Protein AF-A0A0J9SG92-F1 (afdb_monomer_lite)

Sequence (198 aa):
MERDGDRDMEKGRKKGPNADMENAMNKGPNANKNTPPGAEAKPVDTTNLADIKFNVTEAEIAQMIDKLEDYVKFDDMFLLFNYVNNNEKMKYIRMQLGVVRLCESLAQSYKIPHYYKTRQWSKSYQGMSDQLLHNERKAYNKLCTFLQNGNSSHIAFVEFLNELIGIWTSFTKEMEKYWKEYLSNKLKVYWETTNVEM

Foldseek 3Di:
DDDDDDDDDD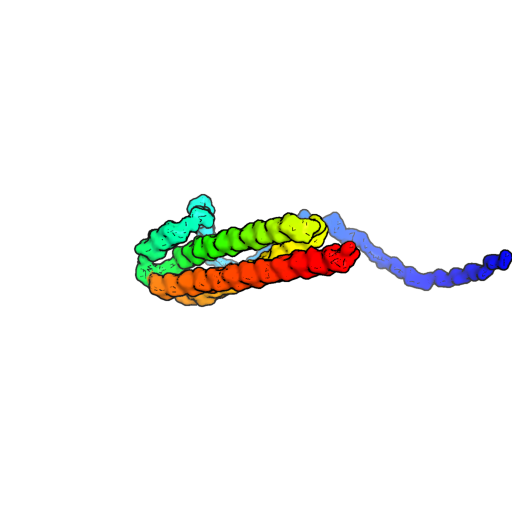DDDDDDDDDDDPPDPDDDDDDDPDDDPDDDPDPDPCVCVVVLPQADDPVNLVVLLVPADQKHALVSLVSSLSNLLSVLVVVLVVLLVVLVVLLVVLCVVLVPDPVQSVVLNVVLVVVSVVVSVVLVVVSVVLSVVVCVVGIDGSVVSVVSSVVNSVVSVVSSVVSSVVSSVSSNVSSVVVSVVVVVVD

Organism: NCBI:txid1077284

Secondary structure (DSSP, 8-state):
---------------------------PPP------TT---PPP-GGGGGS--S---HHHHHHHHTT--SEE-HHHHHHHHHHHHHHHHHHHHHHHHHHHHHHHHHHHHTT--HHHHHHHHHHHHHHHHHHHHHHHHHHHHHHHHHHTT-SEEHHHHHHHHHHHHHHHHHHHHHHHHHHHHHHHHHHHHHHHHHHS--

Structure (mmCIF, N/CA/C/O backbone):
data_AF-A0A0J9SG92-F1
#
_entry.id   AF-A0A0J9SG92-F1
#
loop_
_atom_site.group_PDB
_atom_site.id
_atom_site.type_symbol
_atom_site.label_atom_id
_atom_site.label_alt_id
_atom_site.label_comp_id
_atom_site.label_asym_id
_atom_site.label_entity_id
_atom_site.label_seq_id
_atom_site.pdbx_PDB_ins_code
_atom_site.Cartn_x
_atom_site.Cartn_y
_atom_site.Cartn_z
_atom_site.occupancy
_atom_site.B_iso_or_equiv
_atom_site.auth_seq_id
_atom_site.auth_comp_id
_atom_site.auth_asym_id
_atom_site.auth_atom_id
_atom_site.pdbx_PDB_model_num
ATOM 1 N N . MET A 1 1 ? 57.709 -35.126 -32.604 1.00 36.28 1 MET A N 1
ATOM 2 C CA . MET A 1 1 ? 58.516 -35.906 -31.647 1.00 36.28 1 MET A CA 1
ATOM 3 C C . MET A 1 1 ? 58.763 -35.022 -30.432 1.00 36.28 1 MET A C 1
ATOM 5 O O . MET A 1 1 ? 58.989 -33.841 -30.647 1.00 36.28 1 MET A O 1
ATOM 9 N N . GLU A 1 2 ? 58.636 -35.470 -29.185 1.00 35.84 2 GLU A N 1
ATOM 10 C CA . GLU A 1 2 ? 58.222 -36.788 -28.664 1.00 35.84 2 GLU A CA 1
ATOM 11 C C . GLU A 1 2 ? 57.467 -36.626 -27.327 1.00 35.84 2 GLU A C 1
ATOM 13 O O . GLU A 1 2 ? 57.249 -35.502 -26.875 1.00 35.84 2 GLU A O 1
ATOM 18 N N . ARG A 1 3 ? 56.997 -37.734 -26.738 1.00 39.34 3 ARG A N 1
ATOM 19 C CA . ARG A 1 3 ? 56.405 -37.771 -25.390 1.00 39.34 3 ARG A CA 1
ATOM 20 C C . ARG A 1 3 ? 57.395 -38.431 -24.439 1.00 39.34 3 ARG A C 1
ATOM 22 O O . ARG A 1 3 ? 57.808 -39.539 -24.737 1.00 39.34 3 ARG A O 1
ATOM 29 N N . ASP A 1 4 ? 57.635 -37.799 -23.297 1.00 39.72 4 ASP A N 1
ATOM 30 C CA . ASP A 1 4 ? 58.157 -38.399 -22.064 1.00 39.72 4 ASP A CA 1
ATOM 31 C C . ASP A 1 4 ? 57.732 -37.496 -20.889 1.00 39.72 4 ASP A C 1
ATOM 33 O O . ASP A 1 4 ? 57.708 -36.274 -21.032 1.00 39.72 4 ASP A O 1
ATOM 37 N N . GLY A 1 5 ? 57.360 -38.003 -19.714 1.00 35.25 5 GLY A N 1
ATOM 38 C CA . GLY A 1 5 ? 57.132 -39.399 -19.331 1.00 35.25 5 GLY A CA 1
ATOM 39 C C . GLY A 1 5 ? 56.537 -39.456 -17.916 1.00 35.25 5 GLY A C 1
ATOM 40 O O . GLY A 1 5 ? 56.800 -38.568 -17.102 1.00 35.25 5 GLY A O 1
ATOM 41 N N . ASP A 1 6 ? 55.707 -40.461 -17.630 1.00 34.69 6 ASP A N 1
ATOM 42 C CA . ASP A 1 6 ? 54.991 -40.571 -16.352 1.00 34.69 6 ASP A CA 1
ATOM 43 C C . ASP A 1 6 ? 55.917 -40.782 -15.143 1.00 34.69 6 ASP A C 1
ATOM 45 O O . ASP A 1 6 ? 57.002 -41.364 -15.239 1.00 34.69 6 ASP A O 1
ATOM 49 N N . ARG A 1 7 ? 55.445 -40.369 -13.960 1.00 38.59 7 ARG A N 1
ATOM 50 C CA . ARG A 1 7 ? 55.947 -40.889 -12.681 1.00 38.59 7 ARG A CA 1
ATOM 51 C C . ARG A 1 7 ? 54.865 -40.872 -11.602 1.00 38.59 7 ARG A C 1
ATOM 53 O O . ARG A 1 7 ? 54.638 -39.859 -10.944 1.00 38.59 7 ARG A O 1
ATOM 60 N N . ASP A 1 8 ? 54.236 -42.025 -11.408 1.00 37.97 8 ASP A N 1
ATOM 61 C CA . ASP A 1 8 ? 53.353 -42.285 -10.274 1.00 37.97 8 ASP A CA 1
ATOM 62 C C . ASP A 1 8 ? 54.088 -42.203 -8.928 1.00 37.97 8 ASP A C 1
ATOM 64 O O . ASP A 1 8 ? 55.228 -42.649 -8.785 1.00 37.97 8 ASP A O 1
ATOM 68 N N . MET A 1 9 ? 53.374 -41.725 -7.907 1.00 39.28 9 MET A N 1
ATOM 69 C CA . MET A 1 9 ? 53.670 -41.968 -6.491 1.00 39.28 9 MET A CA 1
ATOM 70 C C . MET A 1 9 ? 52.343 -42.114 -5.734 1.00 39.28 9 MET A C 1
ATOM 72 O O . MET A 1 9 ? 51.776 -41.162 -5.201 1.00 39.28 9 MET A O 1
ATOM 76 N N . GLU A 1 10 ? 51.811 -43.335 -5.729 1.00 35.22 10 GLU A N 1
ATOM 77 C CA . GLU A 1 10 ? 50.593 -43.699 -5.003 1.00 35.22 10 GLU A CA 1
ATOM 78 C C . GLU A 1 10 ? 50.866 -43.836 -3.488 1.00 35.22 10 GLU A C 1
ATOM 80 O O . GLU A 1 10 ? 51.825 -44.510 -3.110 1.00 35.22 10 GLU A O 1
ATOM 85 N N . LYS A 1 11 ? 49.965 -43.298 -2.639 1.00 33.69 11 LYS A N 1
ATOM 86 C CA . LYS A 1 11 ? 49.368 -43.917 -1.415 1.00 33.69 11 LYS A CA 1
ATOM 87 C C . LYS A 1 11 ? 49.110 -42.917 -0.279 1.00 33.69 11 LYS A C 1
ATOM 89 O O . LYS A 1 11 ? 50.022 -42.375 0.328 1.00 33.69 11 LYS A O 1
ATOM 94 N N . GLY A 1 12 ? 47.834 -42.790 0.094 1.00 30.55 12 GLY A N 1
ATOM 95 C CA . GLY A 1 12 ? 47.378 -42.034 1.275 1.00 30.55 12 GLY A CA 1
ATOM 96 C C . GLY A 1 12 ? 45.983 -42.436 1.780 1.00 30.55 12 GLY A C 1
ATOM 97 O O . GLY A 1 12 ? 45.314 -41.667 2.463 1.00 30.55 12 GLY A O 1
ATOM 98 N N . ARG A 1 13 ? 45.491 -43.623 1.399 1.00 31.41 13 ARG A N 1
ATOM 99 C CA . ARG A 1 13 ? 44.086 -44.032 1.566 1.00 31.41 13 ARG A CA 1
ATOM 100 C C . ARG A 1 13 ? 43.843 -44.729 2.910 1.00 31.41 13 ARG A C 1
ATOM 102 O O . ARG A 1 13 ? 44.370 -45.815 3.132 1.00 31.41 13 ARG A O 1
ATOM 109 N N . LYS A 1 14 ? 42.955 -44.183 3.750 1.00 35.19 14 LYS A N 1
ATOM 110 C CA . LYS A 1 14 ? 42.359 -44.899 4.897 1.00 35.19 14 LYS A CA 1
ATOM 111 C C . LYS A 1 14 ? 40.854 -45.129 4.681 1.00 35.19 14 LYS A C 1
ATOM 113 O O . LYS A 1 14 ? 40.092 -44.178 4.566 1.00 35.19 14 LYS A O 1
ATOM 118 N N . LYS A 1 15 ? 40.444 -46.403 4.628 1.00 31.45 15 LYS A N 1
ATOM 119 C CA . LYS A 1 15 ? 39.093 -46.886 5.012 1.00 31.45 15 LYS A CA 1
ATOM 120 C C . LYS A 1 15 ? 39.092 -47.059 6.549 1.00 31.45 15 LYS A C 1
ATOM 122 O O . LYS A 1 15 ? 40.183 -47.115 7.110 1.00 31.45 15 LYS A O 1
ATOM 127 N N . GLY A 1 16 ? 38.002 -47.184 7.309 1.00 31.20 16 GLY A N 1
ATOM 128 C CA . GLY A 1 16 ? 36.546 -47.392 7.120 1.00 31.20 16 GLY A CA 1
ATOM 129 C C . GLY A 1 16 ? 36.004 -47.928 8.478 1.00 31.20 16 GLY A C 1
ATOM 130 O O . GLY A 1 16 ? 36.736 -47.769 9.461 1.00 31.20 16 GLY A O 1
ATOM 131 N N . PRO A 1 17 ? 34.851 -48.636 8.598 1.00 41.19 17 PRO A N 1
ATOM 132 C CA . PRO A 1 17 ? 33.661 -48.723 7.726 1.00 41.19 17 PRO A CA 1
ATOM 133 C C . PRO A 1 17 ? 32.785 -47.454 7.944 1.00 41.19 17 PRO A C 1
ATOM 135 O O . PRO A 1 17 ? 33.398 -46.391 7.967 1.00 41.19 17 PRO A O 1
ATOM 138 N N . ASN A 1 18 ? 31.445 -47.357 8.052 1.00 33.50 18 ASN A N 1
ATOM 139 C CA . ASN A 1 18 ? 30.218 -48.199 7.947 1.00 33.50 18 ASN A CA 1
ATOM 140 C C . ASN A 1 18 ? 29.174 -47.331 7.163 1.00 33.50 18 ASN A C 1
ATOM 142 O O . ASN A 1 18 ? 29.446 -46.150 6.955 1.00 33.50 18 ASN A O 1
ATOM 146 N N . ALA A 1 19 ? 28.046 -47.748 6.573 1.00 38.56 19 ALA A N 1
ATOM 147 C CA . ALA A 1 19 ? 27.033 -48.794 6.798 1.00 38.56 19 ALA A CA 1
ATOM 148 C C . ALA A 1 19 ? 26.105 -48.583 8.025 1.00 38.56 19 ALA A C 1
ATOM 150 O O . ALA A 1 19 ? 26.538 -48.123 9.076 1.00 38.56 19 ALA A O 1
ATOM 151 N N . ASP A 1 20 ? 24.821 -48.917 7.843 1.00 41.53 20 ASP A N 1
ATOM 152 C CA . ASP A 1 20 ? 23.718 -48.919 8.826 1.00 41.53 20 ASP A CA 1
ATOM 153 C C . ASP A 1 20 ? 23.185 -47.564 9.352 1.00 41.53 20 ASP A C 1
ATOM 155 O O . ASP A 1 20 ? 23.320 -47.242 10.532 1.00 41.53 20 ASP A O 1
ATOM 159 N N . MET A 1 21 ? 22.452 -46.806 8.514 1.00 39.06 21 MET A N 1
ATOM 160 C CA . MET A 1 21 ? 21.437 -45.862 9.038 1.00 39.06 21 MET A CA 1
ATOM 161 C C . MET A 1 21 ? 20.179 -45.606 8.173 1.00 39.06 21 MET A C 1
ATOM 163 O O . MET A 1 21 ? 19.409 -44.696 8.476 1.00 39.06 21 MET A O 1
ATOM 167 N N . GLU A 1 22 ? 19.878 -46.432 7.163 1.00 39.06 22 GLU A N 1
ATOM 168 C CA . GLU A 1 22 ? 18.590 -46.381 6.435 1.00 39.06 22 GLU A CA 1
ATOM 169 C C . GLU A 1 22 ? 17.447 -47.111 7.177 1.00 39.06 22 GLU A C 1
ATOM 171 O O . GLU A 1 22 ? 16.751 -47.949 6.610 1.00 39.06 22 GLU A O 1
ATOM 176 N N . ASN A 1 23 ? 17.225 -46.802 8.462 1.00 46.38 23 ASN A N 1
ATOM 177 C CA . ASN A 1 23 ? 15.973 -47.172 9.138 1.00 46.38 23 ASN A CA 1
ATOM 178 C C . ASN A 1 23 ? 15.664 -46.279 10.357 1.00 46.38 23 ASN A C 1
ATOM 180 O O . ASN A 1 23 ? 15.987 -46.618 11.496 1.00 46.38 23 ASN A O 1
ATOM 184 N N . ALA A 1 24 ? 15.058 -45.108 10.120 1.00 39.59 24 ALA A N 1
ATOM 185 C CA . ALA A 1 24 ? 14.739 -44.141 11.182 1.00 39.59 24 ALA A CA 1
ATOM 186 C C . ALA A 1 24 ? 13.361 -43.448 11.065 1.00 39.59 24 ALA A C 1
ATOM 188 O O . ALA A 1 24 ? 13.034 -42.602 11.897 1.00 39.59 24 ALA A O 1
ATOM 189 N N . MET A 1 25 ? 12.507 -43.821 10.101 1.00 43.28 25 MET A N 1
ATOM 190 C CA . MET A 1 25 ? 11.127 -43.311 9.999 1.00 43.28 25 MET A CA 1
ATOM 191 C C . MET A 1 25 ? 10.138 -44.075 10.902 1.00 43.28 25 MET A C 1
ATOM 193 O O . MET A 1 25 ? 9.129 -44.584 10.424 1.00 43.28 25 MET A O 1
ATOM 197 N N . ASN A 1 26 ? 10.404 -44.148 12.216 1.00 49.62 26 ASN A N 1
ATOM 198 C CA . ASN A 1 26 ? 9.333 -44.330 13.212 1.00 49.62 26 ASN A CA 1
ATOM 199 C C . ASN A 1 26 ? 9.782 -44.085 14.668 1.00 49.62 26 ASN A C 1
ATOM 201 O O . ASN A 1 26 ? 10.131 -45.014 15.396 1.00 49.62 26 ASN A O 1
ATOM 205 N N . LYS A 1 27 ? 9.719 -42.827 15.126 1.00 40.31 27 LYS A N 1
ATOM 206 C CA . LYS A 1 27 ? 9.592 -42.480 16.555 1.00 40.31 27 LYS A CA 1
ATOM 207 C C . LYS A 1 27 ? 8.650 -41.285 16.697 1.00 40.31 27 LYS A C 1
ATOM 209 O O . LYS A 1 27 ? 8.942 -40.210 16.184 1.00 40.31 27 LYS A O 1
ATOM 214 N N . GLY A 1 28 ? 7.518 -41.493 17.370 1.00 44.12 28 GLY A N 1
ATOM 215 C CA . GLY A 1 28 ? 6.563 -40.426 17.680 1.00 44.12 28 GLY A CA 1
ATOM 216 C C . GLY A 1 28 ? 7.104 -39.426 18.717 1.00 44.12 28 GLY A C 1
ATOM 217 O O . GLY A 1 28 ? 8.168 -39.663 19.298 1.00 44.12 28 GLY A O 1
ATOM 218 N N . PRO A 1 29 ? 6.387 -38.314 18.970 1.00 44.34 29 PRO A N 1
ATOM 219 C CA . PRO A 1 29 ? 6.823 -37.279 19.905 1.00 44.34 29 PRO A CA 1
ATOM 220 C C . PRO A 1 29 ? 7.111 -37.833 21.306 1.00 44.34 29 PRO A C 1
ATOM 222 O O . PRO A 1 29 ? 6.299 -38.549 21.890 1.00 44.34 29 PRO A O 1
ATOM 225 N N . ASN A 1 30 ? 8.279 -37.492 21.853 1.00 40.34 30 ASN A N 1
ATOM 226 C CA . ASN A 1 30 ? 8.711 -37.968 23.164 1.00 40.34 30 ASN A CA 1
ATOM 227 C C . ASN A 1 30 ? 7.895 -37.290 24.282 1.00 40.34 30 ASN A C 1
ATOM 229 O O . ASN A 1 30 ? 7.886 -36.063 24.385 1.00 40.34 30 ASN A O 1
ATOM 233 N N . ALA A 1 31 ? 7.214 -38.077 25.116 1.00 40.09 31 ALA A N 1
ATOM 234 C CA . ALA A 1 31 ? 6.295 -37.566 26.132 1.00 40.09 31 ALA A CA 1
ATOM 235 C C . ALA A 1 31 ? 7.046 -36.901 27.302 1.00 40.09 31 ALA A C 1
ATOM 237 O O . ALA A 1 31 ? 7.627 -37.577 28.154 1.00 40.09 31 ALA A O 1
ATOM 238 N N . ASN A 1 32 ? 7.014 -35.568 27.359 1.00 42.81 32 ASN A N 1
ATOM 239 C CA . ASN A 1 32 ? 7.646 -34.795 28.427 1.00 42.81 32 ASN A CA 1
ATOM 240 C C . ASN A 1 32 ? 6.787 -34.844 29.708 1.00 42.81 32 ASN A C 1
ATOM 242 O O . ASN A 1 32 ? 5.658 -34.362 29.718 1.00 42.81 32 ASN A O 1
ATOM 246 N N . LYS A 1 33 ? 7.299 -35.447 30.787 1.00 47.38 33 LYS A N 1
ATOM 247 C CA . LYS A 1 33 ? 6.499 -35.922 31.941 1.00 47.38 33 LYS A CA 1
ATOM 248 C C . LYS A 1 33 ? 6.128 -34.870 33.007 1.00 47.38 33 LYS A C 1
ATOM 250 O O . LYS A 1 33 ? 5.715 -35.245 34.100 1.00 47.38 33 LYS A O 1
ATOM 255 N N . ASN A 1 34 ? 6.234 -33.577 32.705 1.00 51.56 34 ASN A N 1
ATOM 256 C CA . ASN A 1 34 ? 6.077 -32.497 33.689 1.00 51.56 34 ASN A CA 1
ATOM 257 C C . ASN A 1 34 ? 4.824 -31.638 33.429 1.00 51.56 34 ASN A C 1
ATOM 259 O O . ASN A 1 34 ? 4.928 -30.463 33.081 1.00 51.56 34 ASN A O 1
ATOM 263 N N . THR A 1 35 ? 3.632 -32.212 33.613 1.00 42.62 35 THR A N 1
ATOM 264 C CA . THR A 1 35 ? 2.349 -31.483 33.547 1.00 42.62 35 THR A CA 1
ATOM 265 C C . THR A 1 35 ? 1.495 -31.811 34.779 1.00 42.62 35 THR A C 1
ATOM 267 O O . THR A 1 35 ? 1.312 -32.995 35.066 1.00 42.62 35 THR A O 1
ATOM 270 N N . PRO A 1 36 ? 0.966 -30.816 35.521 1.00 42.38 36 PRO A N 1
ATOM 271 C CA . PRO A 1 36 ? 0.060 -31.074 36.639 1.00 42.38 36 PRO A CA 1
ATOM 272 C C . PRO A 1 36 ? -1.254 -31.732 36.174 1.00 42.38 36 PRO A C 1
ATOM 274 O O . PRO A 1 36 ? -1.823 -31.295 35.170 1.00 42.38 36 PRO A O 1
ATOM 277 N N . PRO A 1 37 ? -1.780 -32.743 36.887 1.00 42.81 37 PRO A N 1
ATOM 278 C CA . PRO A 1 37 ? -3.080 -33.325 36.571 1.00 42.81 37 PRO A CA 1
ATOM 279 C C . PRO A 1 37 ? -4.212 -32.381 37.008 1.00 42.81 37 PRO A C 1
ATOM 281 O O . PRO A 1 37 ? -4.250 -31.964 38.164 1.00 42.81 37 PRO A O 1
ATOM 284 N N . GLY A 1 38 ? -5.154 -32.075 36.107 1.00 46.72 38 GLY A N 1
ATOM 285 C CA . GLY A 1 38 ? -6.399 -31.364 36.448 1.00 46.72 38 GLY A CA 1
ATOM 286 C C . GLY A 1 38 ? -6.753 -30.134 35.605 1.00 46.72 38 GLY A C 1
ATOM 287 O O . GLY A 1 38 ? -7.816 -29.562 35.815 1.00 46.72 38 GLY A O 1
ATOM 288 N N . ALA A 1 39 ? -5.918 -29.730 34.643 1.00 45.81 39 ALA A N 1
ATOM 289 C CA . ALA A 1 39 ? -6.272 -28.687 33.678 1.00 45.81 39 ALA A CA 1
ATOM 290 C C . ALA A 1 39 ? -6.804 -29.311 32.376 1.00 45.81 39 ALA A C 1
ATOM 292 O O . ALA A 1 39 ? -6.031 -29.628 31.470 1.00 45.81 39 ALA A O 1
ATOM 293 N N . GLU A 1 40 ? -8.124 -29.480 32.269 1.00 42.03 40 GLU A N 1
ATOM 294 C CA . GLU A 1 40 ? -8.765 -29.759 30.981 1.00 42.03 40 GLU A CA 1
ATOM 295 C C . GLU A 1 40 ? -8.596 -28.543 30.063 1.00 42.03 40 GLU A C 1
ATOM 297 O O . GLU A 1 40 ? -9.298 -27.536 30.187 1.00 42.03 40 GLU A O 1
ATOM 302 N N . ALA A 1 41 ? -7.652 -28.634 29.126 1.00 54.75 41 ALA A N 1
ATOM 303 C CA . ALA A 1 41 ? -7.547 -27.687 28.028 1.00 54.75 41 ALA A CA 1
ATOM 304 C C . ALA A 1 41 ? -8.778 -27.857 27.127 1.00 54.75 41 ALA A C 1
ATOM 306 O O . ALA A 1 41 ? -8.786 -28.695 26.223 1.00 54.75 41 ALA A O 1
ATOM 307 N N . LYS A 1 42 ? -9.837 -27.084 27.407 1.00 49.34 42 LYS A N 1
ATOM 308 C CA . LYS A 1 42 ? -11.031 -27.027 26.556 1.00 49.34 42 LYS A CA 1
ATOM 309 C C . LYS A 1 42 ? -10.589 -26.789 25.107 1.00 49.34 42 LYS A C 1
ATOM 311 O O . LYS A 1 42 ? -9.753 -25.906 24.889 1.00 49.34 42 LYS A O 1
ATOM 316 N N . PRO A 1 43 ? -11.112 -27.547 24.127 1.00 48.03 43 PRO A N 1
ATOM 317 C CA . PRO A 1 43 ? -10.783 -27.304 22.732 1.00 48.03 43 PRO A CA 1
ATOM 318 C C . PRO A 1 43 ? -11.159 -25.862 22.384 1.00 48.03 43 PRO A C 1
ATOM 320 O O . PRO A 1 43 ? -12.253 -25.408 22.720 1.00 48.03 43 PRO A O 1
ATOM 323 N N . VAL A 1 44 ? -10.236 -25.141 21.745 1.00 51.97 44 VAL A N 1
ATOM 324 C CA . VAL A 1 44 ? -10.512 -23.797 21.225 1.00 51.97 44 VAL A CA 1
ATOM 325 C C . VAL A 1 44 ? -11.652 -23.925 20.221 1.00 51.97 44 VAL A C 1
ATOM 327 O O . VAL A 1 44 ? -11.559 -24.729 19.294 1.00 51.97 44 VAL A O 1
ATOM 330 N N . ASP A 1 45 ? -12.726 -23.167 20.432 1.00 48.22 45 ASP A N 1
ATOM 331 C CA . ASP A 1 45 ? -13.944 -23.278 19.636 1.00 48.22 45 ASP A CA 1
ATOM 332 C C . ASP A 1 45 ? -13.731 -22.686 18.234 1.00 48.22 45 ASP A C 1
ATOM 334 O O . ASP A 1 45 ? -13.894 -21.491 17.983 1.00 48.22 45 ASP A O 1
ATOM 338 N N . THR A 1 46 ? -13.314 -23.549 17.310 1.00 51.12 46 THR A N 1
ATOM 339 C CA . THR A 1 46 ? -13.012 -23.202 15.919 1.00 51.12 46 THR A CA 1
ATOM 340 C C . THR A 1 46 ? -14.256 -22.969 15.063 1.00 51.12 46 THR A C 1
ATOM 342 O O . THR A 1 46 ? -14.109 -22.604 13.897 1.00 51.12 46 THR A O 1
ATOM 345 N N . THR A 1 47 ? -15.468 -23.124 15.612 1.00 45.62 47 THR A N 1
ATOM 346 C CA . THR A 1 47 ? -16.735 -23.018 14.866 1.00 45.62 47 THR A CA 1
ATOM 347 C C . THR A 1 47 ? -16.886 -21.663 14.163 1.00 45.62 47 THR A C 1
ATOM 349 O O . THR A 1 47 ? -17.343 -21.611 13.024 1.00 45.62 47 THR A O 1
ATOM 352 N N . ASN A 1 48 ? -16.395 -20.577 14.773 1.00 52.91 48 ASN A N 1
ATOM 353 C CA . ASN A 1 48 ? -16.472 -19.218 14.217 1.00 52.91 48 ASN A CA 1
ATOM 354 C C . ASN A 1 48 ? -15.591 -18.969 12.972 1.00 52.91 48 ASN A C 1
ATOM 356 O O . ASN A 1 48 ? -15.772 -17.957 12.300 1.00 52.91 48 ASN A O 1
ATOM 360 N N . LEU A 1 49 ? -14.638 -19.851 12.630 1.00 49.62 49 LEU A N 1
ATOM 361 C CA . LEU A 1 49 ? -13.737 -19.633 11.482 1.00 49.62 49 LEU A CA 1
ATOM 362 C C . LEU A 1 49 ? -14.449 -19.698 10.121 1.00 49.62 49 LEU A C 1
ATOM 364 O O . LEU A 1 49 ? -13.944 -19.132 9.152 1.00 49.62 49 LEU A O 1
ATOM 368 N N . ALA A 1 50 ? -15.600 -20.372 10.038 1.00 51.03 50 ALA A N 1
ATOM 369 C CA . ALA A 1 50 ? -16.374 -20.492 8.802 1.00 51.03 50 ALA A CA 1
ATOM 370 C C . ALA A 1 50 ? -17.112 -19.192 8.422 1.00 51.03 50 ALA A C 1
ATOM 372 O O . ALA A 1 50 ? -17.299 -18.925 7.236 1.00 51.03 50 ALA A O 1
ATOM 373 N N . ASP A 1 51 ? -17.475 -18.372 9.414 1.00 55.03 51 ASP A N 1
ATOM 374 C CA . ASP A 1 51 ? -18.293 -17.164 9.237 1.00 55.03 51 ASP A CA 1
ATOM 375 C C . ASP A 1 51 ? -17.463 -15.875 9.059 1.00 55.03 51 ASP A C 1
ATOM 377 O O . ASP A 1 51 ? -18.017 -14.784 8.889 1.00 55.03 51 ASP A O 1
ATOM 381 N N . ILE A 1 52 ? -16.124 -15.966 9.053 1.00 59.12 52 ILE A N 1
ATOM 382 C CA . ILE A 1 52 ? -15.241 -14.803 8.868 1.00 59.12 52 ILE A CA 1
ATOM 383 C C . ILE A 1 52 ? -15.325 -14.295 7.422 1.00 59.12 52 ILE A C 1
ATOM 385 O O . ILE A 1 52 ? -14.628 -14.745 6.509 1.00 59.12 52 ILE A O 1
ATOM 389 N N . LYS A 1 53 ? -16.168 -13.281 7.213 1.00 68.56 53 LYS A N 1
ATOM 390 C CA . LYS A 1 53 ? -16.300 -12.551 5.950 1.00 68.56 53 LYS A CA 1
ATOM 391 C C . LYS A 1 53 ? -15.022 -11.753 5.655 1.00 68.56 53 LYS A C 1
ATOM 393 O O . LYS A 1 53 ? -14.914 -10.595 6.025 1.00 68.56 53 LYS A O 1
ATOM 398 N N . PHE A 1 54 ? -14.068 -12.324 4.921 1.00 66.31 54 PHE A N 1
ATOM 399 C CA . PHE A 1 54 ? -12.800 -11.645 4.584 1.00 66.31 54 PHE A CA 1
ATOM 400 C C . PHE A 1 54 ? -12.954 -10.317 3.808 1.00 66.31 54 PHE A C 1
ATOM 402 O O . PHE A 1 54 ? -12.092 -9.443 3.904 1.00 66.31 54 PHE A O 1
ATOM 409 N N . ASN A 1 55 ? -14.051 -10.152 3.059 1.00 75.75 55 ASN A N 1
ATOM 410 C CA . ASN A 1 55 ? -14.344 -8.963 2.252 1.00 75.75 55 ASN A CA 1
ATOM 411 C C . ASN A 1 55 ? -15.448 -8.106 2.902 1.00 75.75 55 ASN A C 1
ATOM 413 O O . ASN A 1 55 ? -16.584 -8.094 2.423 1.00 75.75 55 ASN A O 1
ATOM 417 N N . VAL A 1 56 ? -15.125 -7.407 3.992 1.00 87.62 56 VAL A N 1
ATOM 418 C CA . VAL A 1 56 ? -16.004 -6.405 4.633 1.00 87.62 56 VAL A CA 1
ATOM 419 C C . VAL A 1 56 ? -15.749 -5.027 4.022 1.00 87.62 56 VAL A C 1
ATOM 421 O O . VAL A 1 56 ? -14.597 -4.637 3.851 1.00 87.62 56 VAL A O 1
ATOM 424 N N . THR A 1 57 ? -16.793 -4.269 3.688 1.00 91.00 57 THR A N 1
ATOM 425 C CA . THR A 1 57 ? -16.650 -2.897 3.166 1.00 91.00 57 THR A CA 1
ATOM 426 C C . THR A 1 57 ? -16.367 -1.876 4.273 1.00 91.00 57 THR A C 1
ATOM 428 O O . THR A 1 57 ? -16.712 -2.087 5.431 1.00 91.00 57 THR A O 1
ATOM 431 N N . GLU A 1 58 ? -15.790 -0.722 3.924 1.00 91.69 58 GLU A N 1
ATOM 432 C CA . GLU A 1 58 ? -15.517 0.373 4.878 1.00 91.69 58 GLU A CA 1
ATOM 433 C C . GLU A 1 58 ? -16.790 0.848 5.611 1.00 91.69 58 GLU A C 1
ATOM 435 O O . GLU A 1 58 ? -16.745 1.133 6.804 1.00 91.69 58 GLU A O 1
ATOM 440 N N . ALA A 1 59 ? -17.946 0.841 4.935 1.00 92.69 59 ALA A N 1
ATOM 441 C CA . ALA A 1 59 ? -19.239 1.172 5.537 1.00 92.69 59 ALA A CA 1
ATOM 442 C C . ALA A 1 59 ? -19.746 0.100 6.521 1.00 92.69 59 ALA A C 1
ATOM 444 O O . ALA A 1 59 ? -20.361 0.434 7.531 1.00 92.69 59 ALA A O 1
ATOM 445 N N . GLU A 1 60 ? -19.481 -1.183 6.260 1.00 92.75 60 GLU A N 1
ATOM 446 C CA . GLU A 1 60 ? -19.791 -2.263 7.204 1.00 92.75 60 GLU A CA 1
ATOM 447 C C . GLU A 1 60 ? -18.856 -2.235 8.421 1.00 92.75 60 GLU A C 1
ATOM 449 O O . GLU A 1 60 ? -19.326 -2.449 9.533 1.00 92.75 60 GLU A O 1
ATOM 454 N N . ILE A 1 61 ? -17.568 -1.907 8.239 1.00 93.56 61 ILE A N 1
ATOM 455 C CA . ILE A 1 61 ? -16.620 -1.702 9.349 1.00 93.56 61 ILE A CA 1
ATOM 456 C C . ILE A 1 61 ? -17.083 -0.541 10.238 1.00 93.56 61 ILE A C 1
ATOM 458 O O . ILE A 1 61 ? -17.126 -0.700 11.456 1.00 93.56 61 ILE A O 1
ATOM 462 N N . ALA A 1 62 ? -17.486 0.594 9.654 1.00 93.56 62 ALA A N 1
ATOM 463 C CA . ALA A 1 62 ? -18.049 1.713 10.414 1.00 93.56 62 ALA A CA 1
ATOM 464 C C . ALA A 1 62 ? -19.273 1.269 11.237 1.00 93.56 62 ALA A C 1
ATOM 466 O O . ALA A 1 62 ? -19.284 1.420 12.452 1.00 93.56 62 ALA A O 1
ATOM 467 N N . GLN A 1 63 ? -20.225 0.560 10.617 1.00 94.50 63 GLN A N 1
ATOM 468 C CA . GLN A 1 63 ? -21.390 -0.006 11.313 1.00 94.50 63 GLN A CA 1
ATOM 469 C C . GLN A 1 63 ? -21.071 -1.093 12.355 1.00 94.50 63 GLN A C 1
ATOM 471 O O . GLN A 1 63 ? -21.982 -1.503 13.079 1.00 94.50 63 GLN A O 1
ATOM 476 N N . MET A 1 64 ? -19.853 -1.637 12.395 1.00 93.69 64 MET A N 1
ATOM 477 C CA . MET A 1 64 ? -19.391 -2.501 13.486 1.00 93.69 64 MET A CA 1
ATOM 478 C C . MET A 1 64 ? -18.792 -1.653 14.613 1.00 93.69 64 MET A C 1
ATOM 480 O O . MET A 1 64 ? -19.130 -1.877 15.770 1.00 93.69 64 MET A O 1
ATOM 484 N N . ILE A 1 65 ? -17.981 -0.643 14.275 1.00 93.12 65 ILE A N 1
ATOM 485 C CA . ILE A 1 65 ? -17.406 0.330 15.219 1.00 93.12 65 ILE A CA 1
ATOM 486 C C . ILE A 1 65 ? -18.507 1.097 15.971 1.00 93.12 65 ILE A C 1
ATOM 488 O O . ILE A 1 65 ? -18.413 1.246 17.188 1.00 93.12 65 ILE A O 1
ATOM 492 N N . ASP A 1 66 ? -19.574 1.508 15.282 1.00 92.56 66 ASP A N 1
ATOM 493 C CA . ASP A 1 66 ? -20.734 2.217 15.851 1.00 92.56 66 ASP A CA 1
ATOM 494 C C . ASP A 1 66 ? -21.568 1.361 16.831 1.00 92.56 66 ASP A C 1
ATOM 496 O O . ASP A 1 66 ? -22.458 1.880 17.503 1.00 92.56 66 ASP A O 1
ATOM 500 N N . LYS A 1 67 ? -21.324 0.043 16.892 1.00 93.12 67 LYS A N 1
ATOM 501 C CA . LYS A 1 67 ? -22.041 -0.920 17.754 1.00 93.12 67 LYS A CA 1
ATOM 502 C C . LYS A 1 67 ? -21.195 -1.454 18.910 1.00 93.12 67 LYS A C 1
ATOM 504 O O . LYS A 1 67 ? -21.663 -2.317 19.650 1.00 93.12 67 LYS A O 1
ATOM 509 N N . LEU A 1 68 ? -19.954 -0.994 19.038 1.00 92.38 68 LEU A N 1
ATOM 510 C CA . LEU A 1 68 ? -19.077 -1.387 20.134 1.00 92.38 68 LEU A CA 1
ATOM 511 C C . LEU A 1 68 ? -19.561 -0.791 21.464 1.00 92.38 68 LEU A C 1
ATOM 513 O O . LEU A 1 68 ? -20.102 0.311 21.514 1.00 92.38 68 LEU A O 1
ATOM 517 N N . GLU A 1 69 ? -19.328 -1.530 22.545 1.00 90.94 69 GLU A N 1
ATOM 518 C CA . GLU A 1 69 ? -19.483 -1.043 23.919 1.00 90.94 69 GLU A CA 1
ATOM 519 C C . GLU A 1 69 ? -18.374 -0.023 24.261 1.00 90.94 69 GLU A C 1
ATOM 521 O O . GLU A 1 69 ? -17.320 -0.007 2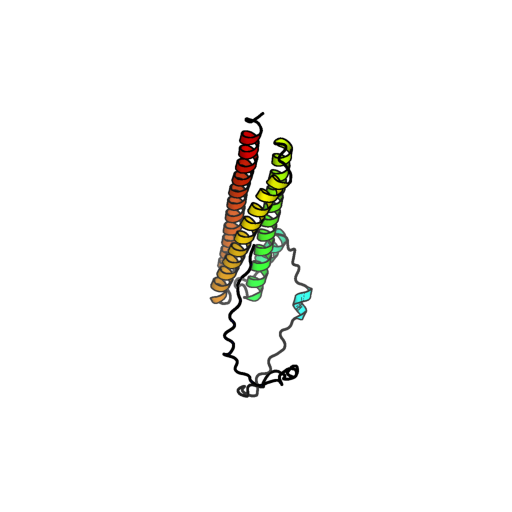3.620 1.00 90.94 69 GLU A O 1
ATOM 526 N N . ASP A 1 70 ? -18.567 0.779 25.321 1.00 90.75 70 ASP A N 1
ATOM 527 C CA . ASP A 1 70 ? -17.574 1.756 25.822 1.00 90.75 70 ASP A CA 1
ATOM 528 C C . ASP A 1 70 ? -16.171 1.148 26.028 1.00 90.75 70 ASP A C 1
ATOM 530 O O . ASP A 1 70 ? -15.155 1.838 25.889 1.00 90.75 70 ASP A O 1
ATOM 534 N N . TYR A 1 71 ? -16.123 -0.154 26.336 1.00 92.44 71 TYR A N 1
ATOM 535 C CA . TYR A 1 71 ? -14.921 -0.979 26.373 1.00 92.44 71 TYR A CA 1
ATOM 536 C C . TYR A 1 71 ? -14.961 -2.047 25.279 1.00 92.44 71 TYR A C 1
ATOM 538 O O . TYR A 1 71 ? -15.800 -2.949 25.290 1.00 92.44 71 TYR A O 1
ATOM 546 N N . VAL A 1 72 ? -13.994 -1.987 24.368 1.00 93.56 72 VAL A N 1
ATOM 547 C CA . VAL A 1 72 ? -13.845 -2.934 23.263 1.00 93.56 72 VAL A CA 1
ATOM 548 C C . VAL A 1 72 ? -13.081 -4.167 23.745 1.00 93.56 72 VAL A C 1
ATOM 550 O O . VAL A 1 72 ? -12.015 -4.055 24.363 1.00 93.56 72 VAL A O 1
ATOM 553 N N . LYS A 1 73 ? -13.623 -5.356 23.467 1.00 92.69 73 LYS A N 1
ATOM 554 C CA . LYS A 1 73 ? -13.021 -6.639 23.855 1.00 92.69 73 LYS A CA 1
ATOM 555 C C . LYS A 1 73 ? -11.850 -6.971 22.928 1.00 92.69 73 LYS A C 1
ATOM 557 O O . LYS A 1 73 ? -11.836 -6.569 21.765 1.00 92.69 73 LYS A O 1
ATOM 562 N N . PHE A 1 74 ? -10.871 -7.718 23.440 1.00 90.62 74 PHE A N 1
ATOM 563 C CA . PHE A 1 74 ? -9.685 -8.147 22.684 1.00 90.62 74 PHE A CA 1
ATOM 564 C C . PHE A 1 74 ? -10.026 -8.732 21.299 1.00 90.62 74 PHE A C 1
ATOM 566 O O . PHE A 1 74 ? -9.420 -8.336 20.302 1.00 90.62 74 PHE A O 1
ATOM 573 N N . ASP A 1 75 ? -11.018 -9.625 21.232 1.00 91.19 75 ASP A N 1
ATOM 574 C CA . ASP A 1 75 ? -11.403 -10.318 19.997 1.00 91.19 75 ASP A CA 1
ATOM 575 C C . ASP A 1 75 ? -12.012 -9.362 18.958 1.00 91.19 75 ASP A C 1
ATOM 577 O O . ASP A 1 75 ? -11.622 -9.395 17.790 1.00 91.19 75 ASP A O 1
ATOM 581 N N . ASP A 1 76 ? -12.887 -8.445 19.389 1.00 92.94 76 ASP A N 1
ATOM 582 C CA . ASP A 1 76 ? -13.480 -7.407 18.532 1.00 92.94 76 ASP A CA 1
ATOM 583 C C . ASP A 1 76 ? -12.400 -6.468 17.968 1.00 92.94 76 ASP A C 1
ATOM 585 O O . ASP A 1 76 ? -12.407 -6.136 16.778 1.00 92.94 76 ASP A O 1
ATOM 589 N N . MET A 1 77 ? -11.423 -6.080 18.801 1.00 94.44 77 MET A N 1
ATOM 590 C CA . MET A 1 77 ? -10.300 -5.238 18.374 1.00 94.44 77 MET A CA 1
ATOM 591 C C . MET A 1 77 ? -9.405 -5.942 17.351 1.00 94.44 77 MET A C 1
ATOM 593 O O . MET A 1 77 ? -9.006 -5.339 16.350 1.00 94.44 77 MET A O 1
ATOM 597 N N . PHE A 1 78 ? -9.106 -7.225 17.577 1.00 93.12 78 PHE A N 1
ATOM 598 C CA . PHE A 1 78 ? -8.332 -8.037 16.643 1.00 93.12 78 PHE A CA 1
ATOM 599 C C . PHE A 1 78 ? -9.076 -8.220 15.311 1.00 93.12 78 PHE A C 1
ATOM 601 O O . PHE A 1 78 ? -8.479 -8.061 14.242 1.00 93.12 78 PHE A O 1
ATOM 608 N N . LEU A 1 79 ? -10.382 -8.497 15.352 1.00 93.50 79 LEU A N 1
ATOM 609 C CA . LEU A 1 79 ? -11.218 -8.676 14.165 1.00 93.50 79 LEU A CA 1
ATOM 610 C C . LEU A 1 79 ? -11.291 -7.394 13.320 1.00 93.50 79 LEU A C 1
ATOM 612 O O . LEU A 1 79 ? -10.997 -7.418 12.122 1.00 93.50 79 LEU A O 1
ATOM 616 N N . LEU A 1 80 ? -11.611 -6.258 13.949 1.00 95.38 80 LEU A N 1
ATOM 617 C CA . LEU A 1 80 ? -11.750 -4.972 13.261 1.00 95.38 80 LEU A CA 1
ATOM 618 C C . LEU A 1 80 ? -10.420 -4.449 12.711 1.00 95.38 80 LEU A C 1
ATOM 620 O O . LEU A 1 80 ? -10.396 -3.938 11.588 1.00 95.38 80 LEU A O 1
ATOM 624 N N . PHE A 1 81 ? -9.302 -4.653 13.420 1.00 96.12 81 PHE A N 1
ATOM 625 C CA . PHE A 1 81 ? -7.973 -4.392 12.859 1.00 96.12 81 PHE A CA 1
ATOM 626 C C . PHE A 1 81 ? -7.751 -5.173 11.559 1.00 96.12 81 PHE A C 1
ATOM 628 O O . PHE A 1 81 ? -7.299 -4.596 10.570 1.00 96.12 81 PHE A O 1
ATOM 635 N N . ASN A 1 82 ? -8.070 -6.472 11.535 1.00 94.56 82 ASN A N 1
ATOM 636 C CA . ASN A 1 82 ? -7.837 -7.306 10.356 1.00 94.56 82 ASN A CA 1
ATOM 637 C C . ASN A 1 82 ? -8.706 -6.868 9.166 1.00 94.56 82 ASN A C 1
ATOM 639 O O . ASN A 1 82 ? -8.200 -6.806 8.043 1.00 94.56 82 ASN A O 1
ATOM 643 N N . TYR A 1 83 ? -9.967 -6.486 9.394 1.00 95.62 83 TYR A N 1
ATOM 644 C CA . TYR A 1 83 ? -10.832 -5.941 8.341 1.00 95.62 83 TYR A CA 1
ATOM 645 C C . TYR A 1 83 ? -10.329 -4.593 7.791 1.00 95.62 83 TYR A C 1
ATOM 647 O O . TYR A 1 83 ? -10.267 -4.420 6.570 1.00 95.62 83 TYR A O 1
ATOM 655 N N . VAL A 1 84 ? -9.904 -3.661 8.655 1.00 95.94 84 VAL A N 1
ATOM 656 C CA . VAL A 1 84 ? -9.307 -2.379 8.227 1.00 95.94 84 VAL A CA 1
ATOM 657 C C . VAL A 1 84 ? -8.013 -2.619 7.446 1.00 95.94 84 VAL A C 1
ATOM 659 O O . VAL A 1 84 ? -7.872 -2.155 6.315 1.00 95.94 84 VAL A O 1
ATOM 662 N N . ASN A 1 85 ? -7.091 -3.407 8.003 1.00 95.25 85 ASN A N 1
ATOM 663 C CA . ASN A 1 85 ? -5.797 -3.699 7.393 1.00 95.25 85 ASN A CA 1
ATOM 664 C C . ASN A 1 85 ? -5.940 -4.426 6.039 1.00 95.25 85 ASN A C 1
ATOM 666 O O . ASN A 1 85 ? -5.174 -4.146 5.116 1.00 95.25 85 ASN A O 1
ATOM 670 N N . ASN A 1 86 ? -6.943 -5.300 5.872 1.00 94.38 86 ASN A N 1
ATOM 671 C CA . ASN A 1 86 ? -7.228 -5.936 4.582 1.00 94.38 86 ASN A CA 1
ATOM 672 C C . ASN A 1 86 ? -7.779 -4.936 3.545 1.00 94.38 86 ASN A C 1
ATOM 674 O O . ASN A 1 86 ? -7.349 -4.954 2.391 1.00 94.38 86 ASN A O 1
ATOM 678 N N . ASN A 1 87 ? -8.671 -4.017 3.933 1.00 95.44 87 ASN A N 1
ATOM 679 C CA . ASN A 1 87 ? -9.160 -2.976 3.018 1.00 95.44 87 ASN A CA 1
ATOM 680 C C . ASN A 1 87 ? -8.040 -2.042 2.543 1.00 95.44 87 ASN A C 1
ATOM 682 O O . ASN A 1 87 ? -7.946 -1.756 1.344 1.00 95.44 87 ASN A O 1
ATOM 686 N N . GLU A 1 88 ? -7.148 -1.631 3.445 1.00 96.31 88 GLU A N 1
ATOM 687 C CA . GLU A 1 88 ? -5.978 -0.825 3.095 1.00 96.31 88 GLU A CA 1
ATOM 688 C C . GLU A 1 88 ? -4.980 -1.590 2.208 1.00 96.31 88 GLU A C 1
ATOM 690 O O . GLU A 1 88 ? -4.536 -1.072 1.177 1.00 96.31 88 GLU A O 1
ATOM 695 N N . LYS A 1 89 ? -4.715 -2.871 2.501 1.00 96.06 89 LYS A N 1
ATOM 696 C CA . LYS A 1 89 ? -3.944 -3.758 1.612 1.00 96.06 89 LYS A CA 1
ATOM 697 C C . LYS A 1 89 ? -4.563 -3.841 0.213 1.00 96.06 89 LYS A C 1
ATOM 699 O O . LYS A 1 89 ? -3.851 -3.764 -0.789 1.00 96.06 89 LYS A O 1
ATOM 704 N N . MET A 1 90 ? -5.889 -3.928 0.116 1.00 95.62 90 MET A N 1
ATOM 705 C CA . MET A 1 90 ? -6.595 -3.943 -1.167 1.00 95.62 90 MET A CA 1
ATOM 706 C C . MET A 1 90 ? -6.561 -2.583 -1.889 1.00 95.62 90 MET A C 1
ATOM 708 O O . MET A 1 90 ? -6.549 -2.564 -3.123 1.00 95.62 90 MET A O 1
ATOM 712 N N . LYS A 1 91 ? -6.471 -1.447 -1.177 1.00 96.56 91 LYS A N 1
ATOM 713 C CA . LYS A 1 91 ? -6.145 -0.134 -1.778 1.00 96.56 91 LYS A CA 1
ATOM 714 C C . LYS A 1 91 ? -4.727 -0.147 -2.365 1.00 96.56 91 LYS A C 1
ATOM 716 O O . LYS A 1 91 ? -4.556 0.242 -3.522 1.00 96.56 91 LYS A O 1
ATOM 721 N N . TYR A 1 92 ? -3.743 -0.682 -1.639 1.00 98.06 92 TYR A N 1
ATOM 722 C CA . TYR A 1 92 ? -2.361 -0.808 -2.117 1.00 98.06 92 TYR A CA 1
ATOM 723 C C . TYR A 1 92 ? -2.233 -1.710 -3.359 1.00 98.06 92 TYR A C 1
ATOM 725 O O . TYR A 1 92 ? -1.583 -1.338 -4.334 1.00 98.06 92 TYR A O 1
ATOM 733 N N . ILE A 1 93 ? -2.912 -2.862 -3.390 1.00 96.81 93 ILE A N 1
ATOM 734 C CA . ILE A 1 93 ? -2.915 -3.761 -4.560 1.00 96.81 93 ILE A CA 1
ATOM 735 C C . ILE A 1 93 ? -3.558 -3.076 -5.782 1.00 96.81 93 ILE A C 1
ATOM 737 O O . ILE A 1 93 ? -3.042 -3.174 -6.899 1.00 96.81 93 ILE A O 1
ATOM 741 N N . ARG A 1 94 ? -4.640 -2.302 -5.594 1.00 97.56 94 ARG A N 1
ATOM 742 C CA . ARG A 1 94 ? -5.221 -1.474 -6.671 1.00 97.56 94 ARG A CA 1
ATOM 743 C C . ARG A 1 94 ? -4.239 -0.409 -7.181 1.00 97.56 94 ARG A C 1
ATOM 745 O O . ARG A 1 94 ? -4.186 -0.177 -8.389 1.00 97.56 94 ARG A O 1
ATOM 752 N N . MET A 1 95 ? -3.429 0.181 -6.299 1.00 97.88 95 MET A N 1
ATOM 753 C CA . MET A 1 95 ? -2.348 1.103 -6.671 1.00 97.88 95 MET A CA 1
ATOM 754 C C . MET A 1 95 ? -1.262 0.401 -7.505 1.00 97.88 95 MET A C 1
ATOM 756 O O . MET A 1 95 ? -0.933 0.895 -8.586 1.00 97.88 95 MET A O 1
ATOM 760 N N . GLN A 1 96 ? -0.790 -0.789 -7.102 1.00 97.50 96 GLN A N 1
ATOM 761 C CA . GLN A 1 96 ? 0.176 -1.579 -7.887 1.00 97.50 96 GLN A CA 1
ATOM 762 C C . GLN A 1 96 ? -0.329 -1.841 -9.318 1.00 97.50 96 GLN A C 1
ATOM 764 O O . GLN A 1 96 ? 0.413 -1.661 -10.284 1.00 97.50 96 GLN A O 1
ATOM 769 N N . LEU A 1 97 ? -1.611 -2.197 -9.479 1.00 96.94 97 LEU A N 1
ATOM 770 C CA . LEU A 1 97 ? -2.243 -2.378 -10.795 1.00 96.94 97 LEU A CA 1
ATOM 771 C C . LEU A 1 97 ? -2.322 -1.069 -11.606 1.00 96.94 97 LEU A C 1
ATOM 773 O O . LEU A 1 97 ? -2.225 -1.096 -12.834 1.00 96.94 97 LEU A O 1
ATOM 777 N N . GLY A 1 98 ? -2.458 0.084 -10.947 1.00 97.69 98 GLY A N 1
ATOM 778 C CA . GLY A 1 98 ? -2.333 1.403 -11.577 1.00 97.69 98 GLY A CA 1
ATOM 779 C C . GLY A 1 98 ? -0.917 1.684 -12.097 1.00 97.69 98 GLY A C 1
ATOM 780 O O . GLY A 1 98 ? -0.759 2.210 -13.201 1.00 97.69 98 GLY A O 1
ATOM 781 N N . VAL A 1 99 ? 0.112 1.275 -11.348 1.00 97.62 99 VAL A N 1
ATOM 782 C CA . VAL A 1 99 ? 1.527 1.378 -11.751 1.00 97.62 99 VAL A CA 1
ATOM 783 C C . VAL A 1 99 ? 1.839 0.463 -12.948 1.00 97.62 99 VAL A C 1
ATOM 785 O O . VAL A 1 99 ? 2.515 0.908 -13.878 1.00 97.62 99 VAL A O 1
ATOM 788 N N . VAL A 1 100 ? 1.279 -0.758 -13.005 1.00 95.81 100 VAL A N 1
ATOM 789 C CA . VAL A 1 100 ? 1.349 -1.632 -14.203 1.00 95.81 100 VAL A CA 1
ATOM 790 C C . VAL A 1 100 ? 0.795 -0.918 -15.432 1.00 95.81 100 VAL A C 1
ATOM 792 O O . VAL A 1 100 ? 1.462 -0.849 -16.462 1.00 95.81 100 VAL A O 1
ATOM 795 N N . ARG A 1 101 ? -0.420 -0.366 -15.325 1.00 97.50 101 ARG A N 1
ATOM 796 C CA . ARG A 1 101 ? -1.107 0.290 -16.449 1.00 97.50 101 ARG A CA 1
ATOM 797 C C . ARG A 1 101 ? -0.309 1.477 -16.988 1.00 97.50 101 ARG A C 1
ATOM 799 O O . ARG A 1 101 ? -0.211 1.624 -18.200 1.00 97.50 101 ARG A O 1
ATOM 806 N N . LEU A 1 102 ? 0.320 2.270 -16.114 1.00 97.06 102 LEU A N 1
ATOM 807 C CA . LEU A 1 102 ? 1.242 3.325 -16.547 1.00 97.06 102 LEU A CA 1
ATOM 808 C C . LEU A 1 102 ? 2.456 2.752 -17.298 1.00 97.06 102 LEU A C 1
ATOM 810 O O . LEU A 1 102 ? 2.817 3.281 -18.347 1.00 97.06 102 LEU A O 1
ATOM 814 N N . CYS A 1 103 ? 3.066 1.676 -16.790 1.00 97.19 103 CYS A N 1
ATOM 815 C CA . CYS A 1 103 ? 4.210 1.020 -17.429 1.00 97.19 103 CYS A CA 1
ATOM 816 C C . CYS A 1 103 ? 3.885 0.563 -18.860 1.00 97.19 103 CYS A C 1
ATOM 818 O O . CYS A 1 103 ? 4.650 0.838 -19.782 1.00 97.19 103 CYS A O 1
ATOM 820 N N . GLU A 1 104 ? 2.729 -0.079 -19.057 1.00 97.31 104 GLU A N 1
ATOM 821 C CA . GLU A 1 104 ? 2.257 -0.517 -20.377 1.00 97.31 104 GLU A CA 1
ATOM 822 C C . GLU A 1 104 ? 2.000 0.666 -21.322 1.00 97.31 104 GLU A C 1
ATOM 824 O O . GLU A 1 104 ? 2.528 0.680 -22.435 1.00 97.31 104 GLU A O 1
ATOM 829 N N . SER A 1 105 ? 1.269 1.697 -20.878 1.00 97.94 105 SER A N 1
ATOM 830 C CA . SER A 1 105 ? 0.974 2.881 -21.702 1.00 97.94 105 SER A CA 1
ATOM 831 C C . SER A 1 105 ? 2.236 3.638 -22.129 1.00 97.94 105 SER A C 1
ATOM 833 O O . SER A 1 105 ? 2.350 4.063 -23.283 1.00 97.94 105 SER A O 1
ATOM 835 N N . LEU A 1 106 ? 3.212 3.788 -21.226 1.00 97.00 106 LEU A N 1
ATOM 836 C CA . LEU A 1 106 ? 4.511 4.388 -21.542 1.00 97.00 106 LEU A CA 1
ATOM 837 C C . LEU A 1 106 ? 5.320 3.505 -22.496 1.00 97.00 106 LEU A C 1
ATOM 839 O O . LEU A 1 106 ? 5.912 4.013 -23.446 1.00 97.00 106 LEU A O 1
ATOM 843 N N . ALA A 1 107 ? 5.330 2.188 -22.273 1.00 96.75 107 ALA A N 1
ATOM 844 C CA . ALA A 1 107 ? 6.062 1.252 -23.116 1.00 96.75 107 ALA A CA 1
ATOM 845 C C . ALA A 1 107 ? 5.510 1.217 -24.547 1.00 96.75 107 ALA A C 1
ATOM 847 O O . ALA A 1 107 ? 6.291 1.203 -25.495 1.00 96.75 107 ALA A O 1
ATOM 848 N N . GLN A 1 108 ? 4.187 1.275 -24.709 1.00 97.00 108 GLN A N 1
ATOM 849 C CA . GLN A 1 108 ? 3.539 1.400 -26.012 1.00 97.00 108 GLN A CA 1
ATOM 850 C C . GLN A 1 108 ? 3.885 2.737 -26.687 1.00 97.00 108 GLN A C 1
ATOM 852 O O . GLN A 1 108 ? 4.296 2.743 -27.847 1.00 97.00 108 GLN A O 1
ATOM 857 N N . SER A 1 109 ? 3.780 3.854 -25.957 1.00 96.31 109 SER A N 1
ATOM 858 C CA . SER A 1 109 ? 4.040 5.205 -26.487 1.00 96.31 109 SER A CA 1
ATOM 859 C C . SER A 1 109 ? 5.481 5.378 -26.975 1.00 96.31 109 SER A C 1
ATOM 861 O O . SER A 1 109 ? 5.718 5.905 -28.059 1.00 96.31 109 SER A O 1
ATOM 863 N N . TYR A 1 110 ? 6.446 4.881 -26.198 1.00 96.25 110 TYR A N 1
ATOM 864 C CA . TYR A 1 110 ? 7.875 4.941 -26.505 1.00 96.25 110 TYR A CA 1
ATOM 865 C C . TYR A 1 110 ? 8.397 3.722 -27.298 1.00 96.25 110 TYR A C 1
ATOM 867 O O . TYR A 1 110 ? 9.606 3.584 -27.474 1.00 96.25 110 TYR A O 1
ATOM 875 N N . LYS A 1 111 ? 7.517 2.823 -27.771 1.00 95.62 111 LYS A N 1
ATOM 876 C CA . LYS A 1 111 ? 7.866 1.589 -28.515 1.00 95.62 111 LYS A CA 1
ATOM 877 C C . LYS A 1 111 ? 8.922 0.709 -27.811 1.00 95.62 111 LYS A C 1
ATOM 879 O O . LYS A 1 111 ? 9.753 0.073 -28.458 1.00 95.62 111 LYS A O 1
ATOM 884 N N . ILE A 1 112 ? 8.896 0.669 -26.479 1.00 96.62 112 ILE A N 1
ATOM 885 C CA . ILE A 1 112 ? 9.898 -0.000 -25.639 1.00 96.62 112 ILE A CA 1
ATOM 886 C C . ILE A 1 112 ? 9.869 -1.520 -25.878 1.00 96.62 112 ILE A C 1
ATOM 888 O O . ILE A 1 112 ? 8.824 -2.146 -25.669 1.00 96.62 112 ILE A O 1
ATOM 892 N N . PRO A 1 113 ? 11.003 -2.156 -26.229 1.00 96.06 113 PRO A N 1
ATOM 893 C CA . PRO A 1 113 ? 11.073 -3.601 -26.396 1.00 96.06 113 PRO A CA 1
ATOM 894 C C . PRO A 1 113 ? 10.655 -4.368 -25.138 1.00 96.06 113 PRO A C 1
ATOM 896 O O . PRO A 1 113 ? 11.019 -4.014 -24.011 1.00 96.06 113 PRO A O 1
ATOM 899 N N . HIS A 1 114 ? 9.934 -5.476 -25.339 1.00 95.62 114 HIS A N 1
ATOM 900 C CA . HIS A 1 114 ? 9.327 -6.257 -24.258 1.00 95.62 114 HIS A CA 1
ATOM 901 C C . HIS A 1 114 ? 10.329 -6.637 -23.153 1.00 95.62 114 HIS A C 1
ATOM 903 O O . HIS A 1 114 ? 10.009 -6.511 -21.973 1.00 95.62 114 HIS A O 1
ATOM 909 N N . TYR A 1 115 ? 11.555 -7.041 -23.512 1.00 96.62 115 TYR A N 1
ATOM 910 C CA . TYR A 1 115 ? 12.581 -7.433 -22.538 1.00 96.62 115 TYR A CA 1
ATOM 911 C C . TYR A 1 115 ? 12.934 -6.296 -21.559 1.00 96.62 115 TYR A C 1
ATOM 913 O O . TYR A 1 115 ? 13.110 -6.543 -20.365 1.00 96.62 115 TYR A O 1
ATOM 921 N N . TYR A 1 116 ? 13.000 -5.046 -22.035 1.00 96.81 116 TYR A N 1
ATOM 922 C CA . TYR A 1 116 ? 13.327 -3.896 -21.195 1.00 96.81 116 TYR A CA 1
ATOM 923 C C . TYR A 1 116 ? 12.140 -3.504 -20.314 1.00 96.81 116 TYR A C 1
ATOM 925 O O . TYR A 1 116 ? 12.318 -3.331 -19.106 1.00 96.81 116 TYR A O 1
ATOM 933 N N . LYS A 1 117 ? 10.926 -3.448 -20.889 1.00 96.12 117 LYS A N 1
ATOM 934 C CA . LYS A 1 117 ? 9.682 -3.210 -20.136 1.00 96.12 117 LYS A CA 1
ATOM 935 C C . LYS A 1 117 ? 9.558 -4.199 -18.976 1.00 96.12 117 LYS A C 1
ATOM 937 O O . LYS A 1 117 ? 9.452 -3.785 -17.824 1.00 96.12 117 LYS A O 1
ATOM 942 N N . THR A 1 118 ? 9.636 -5.497 -19.271 1.00 96.44 118 THR A N 1
ATOM 943 C CA . THR A 1 118 ? 9.494 -6.569 -18.278 1.00 96.44 118 THR A CA 1
ATOM 944 C C . THR A 1 118 ? 10.595 -6.499 -17.217 1.00 96.44 118 THR A C 1
ATOM 946 O O . THR A 1 118 ? 10.295 -6.621 -16.033 1.00 96.44 118 THR A O 1
ATOM 949 N N . ARG A 1 119 ? 11.848 -6.180 -17.584 1.00 97.56 119 ARG A N 1
ATOM 950 C CA . ARG A 1 119 ? 12.937 -5.967 -16.611 1.00 97.56 119 ARG A CA 1
ATOM 951 C C . ARG A 1 119 ? 12.659 -4.814 -15.637 1.00 97.56 119 ARG A C 1
ATOM 953 O O . ARG A 1 119 ? 12.931 -4.968 -14.447 1.00 97.56 119 ARG A O 1
ATOM 960 N N . GLN A 1 120 ? 12.157 -3.669 -16.111 1.00 97.75 120 GLN A N 1
ATOM 961 C CA . GLN A 1 120 ? 11.838 -2.548 -15.215 1.00 97.75 120 GLN A CA 1
ATOM 962 C C . GLN A 1 120 ? 10.595 -2.843 -14.369 1.00 97.75 120 GLN A C 1
ATOM 964 O O . GLN A 1 120 ? 10.623 -2.601 -13.163 1.00 97.75 120 GLN A O 1
ATOM 969 N N . TRP A 1 121 ? 9.553 -3.430 -14.968 1.00 95.94 121 TRP A N 1
ATOM 970 C CA . TRP A 1 121 ? 8.343 -3.825 -14.249 1.00 95.94 121 TRP A CA 1
ATOM 971 C C . TRP A 1 121 ? 8.639 -4.813 -13.116 1.00 95.94 121 TRP A C 1
ATOM 973 O O . TRP A 1 121 ? 8.278 -4.529 -11.977 1.00 95.94 121 TRP A O 1
ATOM 983 N N . SER A 1 122 ? 9.346 -5.920 -13.375 1.00 97.00 122 SER A N 1
ATOM 984 C CA . SER A 1 122 ? 9.642 -6.924 -12.342 1.00 97.00 122 SER A CA 1
ATOM 985 C C . SER A 1 122 ? 10.398 -6.333 -11.149 1.00 97.00 122 SER A C 1
ATOM 987 O O . SER A 1 122 ? 10.094 -6.668 -10.006 1.00 97.00 122 SER A O 1
ATOM 989 N N . LYS A 1 123 ? 11.326 -5.395 -11.392 1.00 97.50 123 LYS A N 1
ATOM 990 C CA . LYS A 1 123 ? 12.025 -4.673 -10.319 1.00 97.50 123 LYS A CA 1
ATOM 991 C C . LYS A 1 123 ? 11.078 -3.786 -9.501 1.00 97.50 123 LYS A C 1
ATOM 993 O O . LYS A 1 123 ? 11.188 -3.762 -8.278 1.00 97.50 123 LYS A O 1
ATOM 998 N N . SER A 1 124 ? 10.164 -3.064 -10.150 1.00 97.44 124 SER A N 1
ATOM 999 C CA . SER A 1 124 ? 9.161 -2.249 -9.451 1.00 97.44 124 SER A CA 1
ATOM 1000 C C . SER A 1 124 ? 8.156 -3.099 -8.678 1.00 97.44 124 SER A C 1
ATOM 1002 O O . SER A 1 124 ? 7.823 -2.763 -7.546 1.00 97.44 124 SER A O 1
ATOM 1004 N N . TYR A 1 125 ? 7.718 -4.227 -9.239 1.00 97.12 125 TYR A N 1
ATOM 1005 C CA . TYR A 1 125 ? 6.830 -5.166 -8.559 1.00 97.12 125 TYR A CA 1
ATOM 1006 C C . TYR A 1 125 ? 7.473 -5.765 -7.306 1.00 97.12 125 TYR A C 1
ATOM 1008 O O . TYR A 1 125 ? 6.860 -5.742 -6.238 1.00 97.12 125 TYR A O 1
ATOM 1016 N N . GLN A 1 126 ? 8.718 -6.241 -7.417 1.00 97.88 126 GLN A N 1
ATOM 1017 C CA . GLN A 1 126 ? 9.479 -6.747 -6.276 1.00 97.88 126 GLN A CA 1
ATOM 1018 C C . GLN A 1 126 ? 9.634 -5.660 -5.205 1.00 97.88 126 GLN A C 1
ATOM 1020 O O . GLN A 1 126 ? 9.226 -5.867 -4.068 1.00 97.88 126 GLN A O 1
ATOM 1025 N N . GLY A 1 127 ? 10.115 -4.470 -5.580 1.00 97.88 127 GLY A N 1
ATOM 1026 C CA . GLY A 1 127 ? 10.324 -3.375 -4.633 1.00 97.88 127 GLY A CA 1
ATOM 1027 C C . GLY A 1 127 ? 9.045 -2.883 -3.942 1.00 97.88 127 GLY A C 1
ATOM 1028 O O . GLY A 1 127 ? 9.095 -2.532 -2.768 1.00 97.88 127 GLY A O 1
ATOM 1029 N N . MET A 1 128 ? 7.889 -2.902 -4.618 1.00 98.00 128 MET A N 1
ATOM 1030 C CA . MET A 1 128 ? 6.590 -2.663 -3.969 1.00 98.00 128 MET A CA 1
ATOM 1031 C C . MET A 1 128 ? 6.201 -3.805 -3.017 1.00 98.00 128 MET A C 1
ATOM 1033 O O . MET A 1 128 ? 5.686 -3.550 -1.934 1.00 98.00 128 MET A O 1
ATOM 1037 N N . SER A 1 129 ? 6.452 -5.058 -3.398 1.00 97.25 129 SER A N 1
ATOM 1038 C CA . SER A 1 129 ? 6.085 -6.241 -2.602 1.00 97.25 129 SER A CA 1
ATOM 1039 C C . SER A 1 129 ? 6.914 -6.365 -1.317 1.00 97.25 129 SER A C 1
ATOM 1041 O O . SER A 1 129 ? 6.356 -6.631 -0.252 1.00 97.25 129 SER A O 1
ATOM 1043 N N . ASP A 1 130 ? 8.219 -6.093 -1.389 1.00 97.94 130 ASP A N 1
ATOM 1044 C CA . ASP A 1 130 ? 9.123 -6.081 -0.230 1.00 97.94 130 ASP A CA 1
ATOM 1045 C C . ASP A 1 130 ? 8.710 -4.996 0.785 1.00 97.94 130 ASP A C 1
ATOM 1047 O O . ASP A 1 130 ? 8.692 -5.224 1.998 1.00 97.94 130 ASP A O 1
ATOM 1051 N N . GLN A 1 131 ? 8.320 -3.817 0.286 1.00 97.75 131 GLN A N 1
ATOM 1052 C CA . GLN A 1 131 ? 7.837 -2.703 1.106 1.00 97.75 131 GLN A CA 1
ATOM 1053 C C . GLN A 1 131 ? 6.449 -2.974 1.701 1.00 97.75 131 GLN A C 1
ATOM 1055 O O . GLN A 1 131 ? 6.212 -2.643 2.863 1.00 97.75 131 GLN A O 1
ATOM 1060 N N . LEU A 1 132 ? 5.551 -3.623 0.951 1.00 97.62 132 LEU A N 1
ATOM 1061 C CA . LEU A 1 132 ? 4.248 -4.065 1.452 1.00 97.62 132 LEU A CA 1
ATOM 1062 C C . LEU A 1 132 ? 4.417 -5.022 2.639 1.00 97.62 132 LEU A C 1
ATOM 1064 O O . LEU A 1 132 ? 3.858 -4.771 3.704 1.00 97.62 132 LEU A O 1
ATOM 1068 N N . LEU A 1 133 ? 5.259 -6.052 2.498 1.00 97.06 133 LEU A N 1
ATOM 1069 C CA . LEU A 1 133 ? 5.544 -7.018 3.564 1.00 97.06 133 LEU A CA 1
ATOM 1070 C C . LEU A 1 133 ? 6.169 -6.357 4.809 1.00 97.06 133 LEU A C 1
ATOM 1072 O O . LEU A 1 133 ? 5.880 -6.754 5.942 1.00 97.06 133 LEU A O 1
ATOM 1076 N N . HIS A 1 134 ? 7.006 -5.331 4.619 1.00 96.88 134 HIS A N 1
ATOM 1077 C CA . HIS A 1 134 ? 7.528 -4.526 5.724 1.00 96.88 134 HIS A CA 1
ATOM 1078 C C . HIS A 1 134 ? 6.416 -3.730 6.430 1.00 96.88 134 HIS A C 1
ATOM 1080 O O . HIS A 1 134 ? 6.356 -3.731 7.663 1.00 96.88 134 HIS A O 1
ATOM 1086 N N . ASN A 1 135 ? 5.512 -3.093 5.676 1.00 96.31 135 ASN A N 1
ATOM 1087 C CA . ASN A 1 135 ? 4.395 -2.337 6.244 1.00 96.31 135 ASN A CA 1
ATOM 1088 C C . ASN A 1 135 ? 3.393 -3.241 6.983 1.00 96.31 135 ASN A C 1
ATOM 1090 O O . ASN A 1 135 ? 2.992 -2.909 8.095 1.00 96.31 135 ASN A O 1
ATOM 1094 N N . GLU A 1 136 ? 3.062 -4.416 6.438 1.00 95.06 136 GLU A N 1
ATOM 1095 C CA . GLU A 1 136 ? 2.204 -5.405 7.111 1.00 95.06 136 GLU A CA 1
ATOM 1096 C C . GLU A 1 136 ? 2.799 -5.852 8.455 1.00 95.06 136 GLU A C 1
ATOM 1098 O O . GLU A 1 136 ? 2.103 -5.860 9.471 1.00 95.06 136 GLU A O 1
ATOM 1103 N N . ARG A 1 137 ? 4.110 -6.136 8.503 1.00 95.94 137 ARG A N 1
ATOM 1104 C CA . ARG A 1 137 ? 4.806 -6.459 9.761 1.00 95.94 137 ARG A CA 1
ATOM 1105 C C . ARG A 1 137 ? 4.768 -5.293 10.754 1.00 95.94 137 ARG A C 1
ATOM 1107 O O . ARG A 1 137 ? 4.581 -5.513 11.948 1.00 95.94 137 ARG A O 1
ATOM 1114 N N . LYS A 1 138 ? 4.935 -4.055 10.281 1.00 95.31 138 LYS A N 1
ATOM 1115 C CA . LYS A 1 138 ? 4.882 -2.842 11.114 1.00 95.31 138 LYS A CA 1
ATOM 1116 C C . LYS A 1 138 ? 3.480 -2.611 11.697 1.00 95.31 138 LYS A C 1
ATOM 1118 O O . LYS A 1 138 ? 3.370 -2.283 12.877 1.00 95.31 138 LYS A O 1
ATOM 1123 N N . ALA A 1 139 ? 2.432 -2.822 10.900 1.00 95.12 139 ALA A N 1
ATOM 1124 C CA . ALA A 1 139 ? 1.038 -2.741 11.331 1.00 95.12 139 ALA A CA 1
ATOM 1125 C C . ALA A 1 139 ? 0.698 -3.826 12.368 1.00 95.12 139 ALA A C 1
ATOM 1127 O O . ALA A 1 139 ? 0.147 -3.513 13.422 1.00 95.12 139 ALA A O 1
ATOM 1128 N N . TYR A 1 140 ? 1.101 -5.077 12.123 1.00 95.50 140 TYR A N 1
ATOM 1129 C CA . TYR A 1 140 ? 0.896 -6.176 13.071 1.00 95.50 140 TYR A CA 1
ATOM 1130 C C . TYR A 1 140 ? 1.636 -5.947 14.400 1.00 95.50 140 TYR A C 1
ATOM 1132 O O . TYR A 1 140 ? 1.052 -6.102 15.469 1.00 95.50 140 TYR A O 1
ATOM 1140 N N . ASN A 1 141 ? 2.889 -5.479 14.358 1.00 95.44 141 ASN A N 1
ATOM 1141 C CA . ASN A 1 141 ? 3.633 -5.128 15.571 1.00 95.44 141 ASN A CA 1
ATOM 1142 C C . ASN A 1 141 ? 2.936 -4.013 16.375 1.00 95.44 141 ASN A C 1
ATOM 1144 O O . ASN A 1 141 ? 2.875 -4.103 17.600 1.00 95.44 141 ASN A O 1
ATOM 1148 N N . LYS A 1 142 ? 2.371 -2.995 15.704 1.00 94.12 142 LYS A N 1
ATOM 1149 C CA . LYS A 1 142 ? 1.555 -1.952 16.355 1.00 94.12 142 LYS A CA 1
ATOM 1150 C C . LYS A 1 142 ? 0.322 -2.538 17.048 1.00 94.12 142 LYS A C 1
ATOM 1152 O O . LYS A 1 142 ? 0.060 -2.161 18.186 1.00 94.12 142 LYS A O 1
ATOM 1157 N N . LEU A 1 143 ? -0.390 -3.473 16.409 1.00 95.06 143 LEU A N 1
ATOM 1158 C CA . LEU A 1 143 ? -1.505 -4.184 17.044 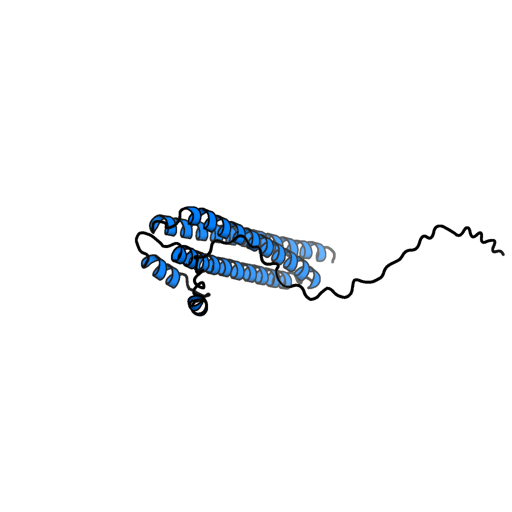1.00 95.06 143 LEU A CA 1
ATOM 1159 C C . LEU A 1 143 ? -1.044 -4.938 18.298 1.00 95.06 143 LEU A C 1
ATOM 1161 O O . LEU A 1 143 ? -1.664 -4.795 19.346 1.00 95.06 143 LEU A O 1
ATOM 1165 N N . CYS A 1 144 ? 0.056 -5.693 18.225 1.00 94.06 144 CYS A N 1
ATOM 1166 C CA . CYS A 1 144 ? 0.579 -6.414 19.387 1.00 94.06 144 CYS A CA 1
ATOM 1167 C C . CYS A 1 144 ? 0.918 -5.478 20.558 1.00 94.06 144 CYS A C 1
ATOM 1169 O O . CYS A 1 144 ? 0.609 -5.812 21.698 1.00 94.06 144 CYS A O 1
ATOM 1171 N N . THR A 1 145 ? 1.502 -4.303 20.299 1.00 93.81 145 THR A N 1
ATOM 1172 C CA . THR A 1 145 ? 1.760 -3.292 21.341 1.00 93.81 145 THR A CA 1
ATOM 1173 C C . THR A 1 145 ? 0.475 -2.657 21.880 1.00 93.81 145 THR A C 1
ATOM 1175 O O . THR A 1 145 ? 0.392 -2.382 23.072 1.00 93.81 145 THR A O 1
ATOM 1178 N N . PHE A 1 146 ? -0.548 -2.447 21.047 1.00 93.12 146 PHE A N 1
ATOM 1179 C CA . PHE A 1 146 ? -1.837 -1.915 21.498 1.00 93.12 146 PHE A CA 1
ATOM 1180 C C . PHE A 1 146 ? -2.582 -2.917 22.400 1.00 93.12 146 PHE A C 1
ATOM 1182 O O . PHE A 1 146 ? -2.996 -2.571 23.507 1.00 93.12 146 PHE A O 1
ATOM 1189 N N . LEU A 1 147 ? -2.669 -4.181 21.967 1.00 92.00 147 LEU A N 1
ATOM 1190 C CA . LEU A 1 147 ? -3.365 -5.266 22.672 1.00 92.00 147 LEU A CA 1
ATOM 1191 C C . LEU A 1 147 ? -2.668 -5.733 23.965 1.00 92.00 147 LEU A C 1
ATOM 1193 O O . LEU A 1 147 ? -3.293 -6.415 24.775 1.00 92.00 147 LEU A O 1
ATOM 1197 N N . GLN A 1 148 ? -1.407 -5.352 24.209 1.00 91.00 148 GLN A N 1
ATOM 1198 C CA . GLN A 1 148 ? -0.716 -5.614 25.486 1.00 91.00 148 GLN A CA 1
ATOM 1199 C C . GLN A 1 148 ? -1.417 -4.981 26.700 1.00 91.00 148 GLN A C 1
ATOM 1201 O O . GLN A 1 148 ? -1.205 -5.434 27.822 1.00 91.00 148 GLN A O 1
ATOM 1206 N N . ASN A 1 149 ? -2.274 -3.978 26.483 1.00 84.38 149 ASN A N 1
ATOM 1207 C CA . ASN A 1 149 ? -3.059 -3.327 27.533 1.00 84.38 149 ASN A CA 1
ATOM 1208 C C . ASN A 1 149 ? -4.357 -4.084 27.892 1.00 84.38 149 ASN A C 1
ATOM 1210 O O . ASN A 1 149 ? -5.055 -3.688 28.823 1.00 84.38 149 ASN A O 1
ATOM 1214 N N . GLY A 1 150 ? -4.687 -5.172 27.184 1.00 87.56 150 GLY A N 1
ATOM 1215 C CA . GLY A 1 150 ? -5.962 -5.880 27.326 1.00 87.56 150 GLY A CA 1
ATOM 1216 C C . GLY A 1 150 ? -7.090 -5.183 26.561 1.00 87.56 150 GLY A C 1
ATOM 1217 O O . GLY A 1 150 ? -6.884 -4.736 25.435 1.00 87.56 150 GLY A O 1
ATOM 1218 N N . ASN A 1 151 ? -8.283 -5.107 27.160 1.00 88.44 151 ASN A N 1
ATOM 1219 C CA . ASN A 1 151 ? -9.419 -4.365 26.600 1.00 88.44 151 ASN A CA 1
ATOM 1220 C C . ASN A 1 151 ? -9.121 -2.856 26.574 1.00 88.44 151 ASN A C 1
ATOM 1222 O O . ASN A 1 151 ? -8.516 -2.328 27.506 1.00 88.44 151 ASN A O 1
ATOM 1226 N N . SER A 1 152 ? -9.594 -2.155 25.543 1.00 92.88 152 SE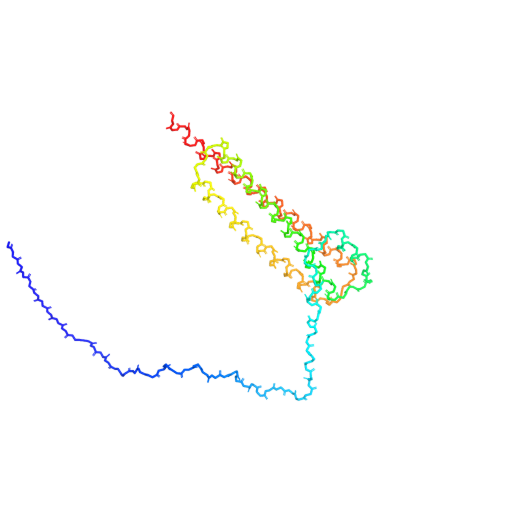R A N 1
ATOM 1227 C CA . SER A 1 152 ? -9.376 -0.711 25.373 1.00 92.88 152 SER A CA 1
ATOM 1228 C C . SER A 1 152 ? -10.694 0.060 25.416 1.00 92.88 152 SER A C 1
ATOM 1230 O O . SER A 1 152 ? -11.759 -0.532 25.253 1.00 92.88 152 SER A O 1
ATOM 1232 N N . SER A 1 153 ? -10.647 1.377 25.624 1.00 94.75 153 SER A N 1
ATOM 1233 C CA . SER A 1 153 ? -11.843 2.208 25.455 1.00 94.75 153 SER A CA 1
ATOM 1234 C C . SER A 1 153 ? -12.178 2.371 23.971 1.00 94.75 153 SER A C 1
ATOM 1236 O O . SER A 1 153 ? -11.287 2.355 23.116 1.00 94.75 153 SER A O 1
ATOM 1238 N N . HIS A 1 154 ? -13.462 2.565 23.663 1.00 94.81 154 HIS A N 1
ATOM 1239 C CA . HIS A 1 154 ? -13.946 2.792 22.297 1.00 94.81 154 HIS A CA 1
ATOM 1240 C C . HIS A 1 154 ? -13.155 3.889 21.575 1.00 94.81 154 HIS A C 1
ATOM 1242 O O . HIS A 1 154 ? -12.617 3.658 20.494 1.00 94.81 154 HIS A O 1
ATOM 1248 N N . ILE A 1 155 ? -12.989 5.038 22.236 1.00 95.12 155 ILE A N 1
ATOM 1249 C CA . ILE A 1 155 ? -12.258 6.203 21.719 1.00 95.12 155 ILE A CA 1
ATOM 1250 C C . ILE A 1 155 ? -10.812 5.830 21.359 1.00 95.12 155 ILE A C 1
ATOM 1252 O O . ILE A 1 155 ? -10.396 6.044 20.222 1.00 95.12 155 ILE A O 1
ATOM 1256 N N . ALA A 1 156 ? -10.064 5.213 22.281 1.00 95.00 156 ALA A N 1
ATOM 1257 C CA . ALA A 1 156 ? -8.657 4.878 22.057 1.00 95.00 156 ALA A CA 1
ATOM 1258 C C . ALA A 1 156 ? -8.467 3.826 20.948 1.00 95.00 156 ALA A C 1
ATOM 1260 O O . ALA A 1 156 ? -7.472 3.855 20.220 1.00 95.00 156 ALA A O 1
ATOM 1261 N N . PHE A 1 157 ? -9.422 2.902 20.783 1.00 96.19 157 PHE A N 1
ATOM 1262 C CA . PHE A 1 157 ? -9.399 1.944 19.678 1.00 96.19 157 PHE A CA 1
ATOM 1263 C C . PHE A 1 157 ? -9.738 2.593 18.326 1.00 96.19 157 PHE A C 1
ATOM 1265 O O . PHE A 1 157 ? -9.072 2.315 17.327 1.00 96.19 157 PHE A O 1
ATOM 1272 N N . VAL A 1 158 ? -10.708 3.511 18.288 1.00 95.81 158 VAL A N 1
ATOM 1273 C CA . VAL A 1 158 ? -11.042 4.286 17.081 1.00 95.81 158 VAL A CA 1
ATOM 1274 C C . VAL A 1 158 ? -9.882 5.198 16.664 1.00 95.81 158 VAL A C 1
ATOM 1276 O O . VAL A 1 158 ? -9.559 5.271 15.478 1.00 95.81 158 VAL A O 1
ATOM 1279 N N . GLU A 1 159 ? -9.192 5.840 17.608 1.00 96.12 159 GLU A N 1
ATOM 1280 C CA . GLU A 1 159 ? -7.967 6.609 17.340 1.00 96.12 159 GLU A CA 1
ATOM 1281 C C . GLU A 1 159 ? -6.855 5.731 16.740 1.00 96.12 159 GLU A C 1
ATOM 1283 O O . GLU A 1 159 ? -6.254 6.105 15.730 1.00 96.12 159 GLU A O 1
ATOM 1288 N N . PHE A 1 160 ? -6.636 4.529 17.286 1.00 96.31 160 PHE A N 1
ATOM 1289 C CA . PHE A 1 160 ? -5.678 3.550 16.757 1.00 96.31 160 PHE A CA 1
ATOM 1290 C C . PHE A 1 160 ? -6.008 3.095 15.321 1.00 96.31 160 PHE A C 1
ATOM 1292 O O . PHE A 1 160 ? -5.114 3.048 14.470 1.00 96.31 160 PHE A O 1
ATOM 1299 N N . LEU A 1 161 ? -7.280 2.808 15.012 1.00 97.19 161 LEU A N 1
ATOM 1300 C CA . LEU A 1 161 ? -7.698 2.460 13.647 1.00 97.19 161 LEU A CA 1
ATOM 1301 C C . LEU A 1 161 ? -7.528 3.636 12.670 1.00 97.19 161 LEU A C 1
ATOM 1303 O O . LEU A 1 161 ? -7.086 3.434 11.537 1.00 97.19 161 LEU A O 1
ATOM 1307 N N . ASN A 1 162 ? -7.811 4.866 13.104 1.00 96.56 162 ASN A N 1
ATOM 1308 C CA . ASN A 1 162 ? -7.594 6.063 12.289 1.00 96.56 162 ASN A CA 1
ATOM 1309 C C . ASN A 1 162 ? -6.099 6.322 12.018 1.00 96.56 162 ASN A C 1
ATOM 1311 O O . ASN A 1 162 ? -5.731 6.650 10.886 1.00 96.56 162 ASN A O 1
ATOM 1315 N N . GLU A 1 163 ? -5.219 6.115 13.005 1.00 96.56 163 GLU A N 1
ATOM 1316 C CA . GLU A 1 163 ? -3.764 6.204 12.806 1.00 96.56 163 GLU A CA 1
ATOM 1317 C C . GLU A 1 163 ? -3.275 5.154 11.790 1.00 96.56 163 GLU A C 1
ATOM 1319 O O . GLU A 1 163 ? -2.501 5.471 10.882 1.00 96.56 163 GLU A O 1
ATOM 1324 N N . LEU A 1 164 ? -3.777 3.917 11.888 1.00 96.38 164 LEU A N 1
ATOM 1325 C CA . LEU A 1 164 ? -3.473 2.826 10.958 1.00 96.38 164 LEU A CA 1
ATOM 1326 C C . LEU A 1 164 ? -3.862 3.175 9.509 1.00 96.38 164 LEU A C 1
ATOM 1328 O O . LEU A 1 164 ? -3.042 3.006 8.601 1.00 96.38 164 LEU A O 1
ATOM 1332 N N . ILE A 1 165 ? -5.073 3.700 9.291 1.00 96.81 165 ILE A N 1
ATOM 1333 C CA . ILE A 1 165 ? -5.555 4.141 7.968 1.00 96.81 165 ILE A CA 1
ATOM 1334 C C . ILE A 1 165 ? -4.707 5.310 7.440 1.00 96.81 165 ILE A C 1
ATOM 1336 O O . ILE A 1 165 ? -4.340 5.327 6.261 1.00 96.81 165 ILE A O 1
ATOM 1340 N N . GLY A 1 166 ? -4.334 6.264 8.301 1.00 96.94 166 GLY A N 1
ATOM 1341 C CA . GLY A 1 166 ? -3.455 7.383 7.945 1.00 96.94 166 GLY A CA 1
ATOM 1342 C C . GLY A 1 166 ? -2.062 6.932 7.486 1.00 96.94 166 GLY A C 1
ATOM 1343 O O . GLY A 1 166 ? -1.548 7.424 6.473 1.00 96.94 166 GLY A O 1
ATOM 1344 N N . ILE A 1 167 ? -1.477 5.946 8.174 1.00 95.69 167 ILE A N 1
ATOM 1345 C CA . ILE A 1 167 ? -0.189 5.333 7.812 1.00 95.69 167 ILE A CA 1
ATOM 1346 C C . ILE A 1 167 ? -0.293 4.618 6.460 1.00 95.69 167 ILE A C 1
ATOM 1348 O O . ILE A 1 167 ? 0.504 4.901 5.563 1.00 95.69 167 ILE A O 1
ATOM 1352 N N . TRP A 1 168 ? -1.290 3.746 6.277 1.00 97.81 168 TRP A N 1
ATOM 1353 C CA . TRP A 1 168 ? -1.511 3.026 5.016 1.00 97.81 168 TRP A CA 1
ATOM 1354 C C . TRP A 1 168 ? -1.769 3.965 3.831 1.00 97.81 168 TRP A C 1
ATOM 1356 O O . TRP A 1 168 ? -1.197 3.776 2.753 1.00 97.81 168 TRP A O 1
ATOM 1366 N N . THR A 1 169 ? -2.572 5.010 4.035 1.00 97.69 169 THR A N 1
ATOM 1367 C CA . THR A 1 169 ? -2.859 6.040 3.027 1.00 97.69 169 THR A CA 1
ATOM 1368 C C . THR A 1 169 ? -1.588 6.774 2.598 1.00 97.69 169 THR A C 1
ATOM 1370 O O . THR A 1 169 ? -1.389 7.016 1.405 1.00 97.69 169 THR A O 1
ATOM 1373 N N . SER A 1 170 ? -0.719 7.122 3.551 1.00 97.62 170 SER A N 1
ATOM 1374 C CA . SER A 1 170 ? 0.538 7.834 3.282 1.00 97.62 170 SER A CA 1
ATOM 1375 C C . SER A 1 170 ? 1.536 6.934 2.549 1.00 97.62 170 SER A C 1
ATOM 1377 O O . SER A 1 170 ? 1.979 7.273 1.452 1.00 97.62 170 SER A O 1
ATOM 1379 N N . PHE A 1 171 ? 1.772 5.731 3.079 1.00 97.75 171 PHE A N 1
ATOM 1380 C CA . PHE A 1 171 ? 2.611 4.690 2.476 1.00 97.75 171 PHE A CA 1
ATOM 1381 C C . PHE A 1 171 ? 2.200 4.356 1.032 1.00 97.75 171 PHE A C 1
ATOM 1383 O O . PHE A 1 171 ? 3.047 4.262 0.141 1.00 97.75 171 PHE A O 1
ATOM 1390 N N . THR A 1 172 ? 0.894 4.228 0.770 1.00 98.12 172 THR A N 1
ATOM 1391 C CA . THR A 1 172 ? 0.376 3.937 -0.576 1.00 98.12 172 THR A CA 1
ATOM 1392 C C . THR A 1 172 ? 0.680 5.073 -1.555 1.00 98.12 172 THR A C 1
ATOM 1394 O O . THR A 1 172 ? 1.148 4.802 -2.659 1.00 98.12 172 THR A O 1
ATOM 1397 N N . LYS A 1 173 ? 0.487 6.337 -1.148 1.00 98.12 173 LYS A N 1
ATOM 1398 C CA . LYS A 1 173 ? 0.779 7.524 -1.978 1.00 98.12 173 LYS A CA 1
ATOM 1399 C C . LYS A 1 173 ? 2.275 7.697 -2.254 1.00 98.12 173 LYS A C 1
ATOM 1401 O O . LYS A 1 173 ? 2.653 8.033 -3.375 1.00 98.12 173 LYS A O 1
ATOM 1406 N N . GLU A 1 174 ? 3.125 7.457 -1.257 1.00 98.06 174 GLU A N 1
ATOM 1407 C CA . GLU A 1 174 ? 4.586 7.521 -1.401 1.00 98.06 174 GLU A CA 1
ATOM 1408 C C . GLU A 1 174 ? 5.101 6.463 -2.383 1.00 98.06 174 GLU A C 1
ATOM 1410 O O . GLU A 1 174 ? 5.858 6.787 -3.302 1.00 98.06 174 GLU A O 1
ATOM 1415 N N . MET A 1 175 ? 4.632 5.218 -2.244 1.00 98.12 175 MET A N 1
ATOM 1416 C CA . MET A 1 175 ? 4.971 4.125 -3.159 1.00 98.12 175 MET A CA 1
ATOM 1417 C C . MET A 1 175 ? 4.440 4.381 -4.573 1.00 98.12 175 MET A C 1
ATOM 1419 O O . MET A 1 175 ? 5.177 4.185 -5.541 1.00 98.12 175 MET A O 1
ATOM 1423 N N . GLU A 1 176 ? 3.206 4.876 -4.711 1.00 98.25 176 GLU A N 1
ATOM 1424 C CA . GLU A 1 176 ? 2.639 5.250 -6.009 1.00 98.25 176 GLU A CA 1
ATOM 1425 C C . GLU A 1 176 ? 3.504 6.298 -6.713 1.00 98.25 176 GLU A C 1
ATOM 1427 O O . GLU A 1 176 ? 3.902 6.099 -7.863 1.00 98.25 176 GLU A O 1
ATOM 1432 N N . LYS A 1 177 ? 3.836 7.392 -6.015 1.00 98.44 177 LYS A N 1
ATOM 1433 C CA . LYS A 1 177 ? 4.684 8.463 -6.545 1.00 98.44 177 LYS A CA 1
ATOM 1434 C C . LYS A 1 177 ? 6.043 7.915 -6.980 1.00 98.44 177 LYS A C 1
ATOM 1436 O O . LYS A 1 177 ? 6.408 8.057 -8.147 1.00 98.44 177 LYS A O 1
ATOM 1441 N N . TYR A 1 178 ? 6.757 7.250 -6.070 1.00 98.44 178 TYR A N 1
ATOM 1442 C CA . TYR A 1 178 ? 8.114 6.758 -6.311 1.00 98.44 178 TYR A CA 1
ATOM 1443 C C . TYR A 1 178 ? 8.184 5.814 -7.519 1.00 98.44 178 TYR A C 1
ATOM 1445 O O . TYR A 1 178 ? 9.048 5.970 -8.385 1.00 98.44 178 TYR A O 1
ATOM 1453 N N . TRP A 1 179 ? 7.260 4.852 -7.625 1.00 98.31 179 TRP A N 1
ATOM 1454 C CA . TRP A 1 179 ? 7.302 3.872 -8.712 1.00 98.31 179 TRP A CA 1
ATOM 1455 C C . TRP A 1 179 ? 6.780 4.414 -10.045 1.00 98.31 179 TRP A C 1
ATOM 1457 O O . TRP A 1 179 ? 7.319 4.036 -11.090 1.00 98.31 179 TRP A O 1
ATOM 1467 N N . LYS A 1 180 ? 5.826 5.357 -10.038 1.00 98.19 180 LYS A N 1
ATOM 1468 C CA . LYS A 1 180 ? 5.455 6.107 -11.250 1.00 98.19 180 LYS A CA 1
ATOM 1469 C C . LYS A 1 180 ? 6.620 6.953 -11.765 1.00 98.19 180 LYS A C 1
ATOM 1471 O O . LYS A 1 180 ? 6.908 6.903 -12.961 1.00 98.19 180 LYS A O 1
ATOM 1476 N N . GLU A 1 181 ? 7.320 7.674 -10.889 1.00 98.38 181 GLU A N 1
ATOM 1477 C CA . GLU A 1 181 ? 8.503 8.474 -11.242 1.00 98.38 181 GLU A CA 1
ATOM 1478 C C . GLU A 1 181 ? 9.651 7.588 -11.758 1.00 98.38 181 GLU A C 1
ATOM 1480 O O . GLU A 1 181 ? 10.214 7.871 -12.820 1.00 98.38 181 GLU A O 1
ATOM 1485 N N . TYR A 1 182 ? 9.942 6.469 -11.079 1.00 98.31 182 TYR A N 1
ATOM 148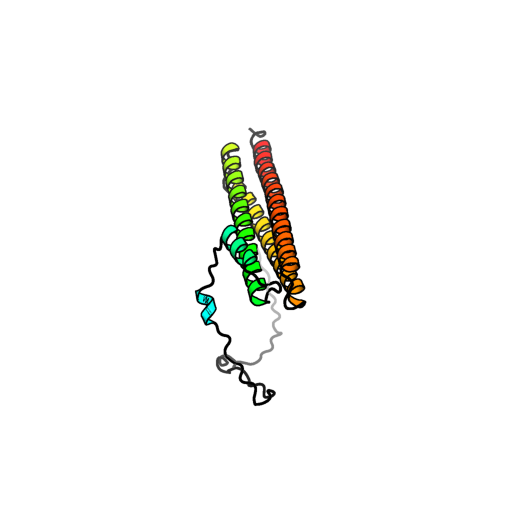6 C CA . TYR A 1 182 ? 10.959 5.498 -11.499 1.00 98.31 182 TYR A CA 1
ATOM 1487 C C . TYR A 1 182 ? 10.701 4.964 -12.914 1.00 98.31 182 TYR A C 1
ATOM 1489 O O . TYR A 1 182 ? 11.591 5.020 -13.767 1.00 98.31 182 TYR A O 1
ATOM 1497 N N . LEU A 1 183 ? 9.493 4.454 -13.180 1.00 98.12 183 LEU A N 1
ATOM 1498 C CA . LEU A 1 183 ? 9.156 3.854 -14.473 1.00 98.12 183 LEU A CA 1
ATOM 1499 C C . LEU A 1 183 ? 9.106 4.903 -15.589 1.00 98.12 183 LEU A C 1
ATOM 1501 O O . LEU A 1 183 ? 9.665 4.664 -16.659 1.00 98.12 183 LEU A O 1
ATOM 1505 N N . SER A 1 184 ? 8.529 6.080 -15.323 1.00 97.94 184 SER A N 1
ATOM 1506 C CA . SER A 1 184 ? 8.496 7.191 -16.285 1.00 97.94 184 SER A CA 1
ATOM 1507 C C . SER A 1 184 ? 9.905 7.606 -16.708 1.00 97.94 184 SER A C 1
ATOM 1509 O O . SER A 1 184 ? 10.185 7.708 -17.900 1.00 97.94 184 SER A O 1
ATOM 1511 N N . ASN A 1 185 ? 10.818 7.757 -15.744 1.00 97.81 185 ASN A N 1
ATOM 1512 C CA . ASN A 1 185 ? 12.220 8.074 -16.002 1.00 97.81 185 ASN A CA 1
ATOM 1513 C C . ASN A 1 185 ? 12.918 6.953 -16.797 1.00 97.81 185 ASN A C 1
ATOM 1515 O O . ASN A 1 185 ? 13.502 7.222 -17.844 1.00 97.81 185 ASN A O 1
ATOM 1519 N N . LYS A 1 186 ? 12.823 5.686 -16.363 1.00 97.50 186 LYS A N 1
ATOM 1520 C CA . LYS A 1 186 ? 13.543 4.581 -17.026 1.00 97.50 186 LYS A CA 1
ATOM 1521 C C . LYS A 1 186 ? 13.074 4.292 -18.446 1.00 97.50 186 LYS A C 1
ATOM 1523 O O . LYS A 1 186 ? 13.917 3.999 -19.290 1.00 97.50 186 LYS A O 1
ATOM 1528 N N . LEU A 1 187 ? 11.777 4.383 -18.728 1.00 96.56 187 LEU A N 1
ATOM 1529 C CA . LEU A 1 187 ? 11.269 4.173 -20.085 1.00 96.56 187 LEU A CA 1
ATOM 1530 C C . LEU A 1 187 ? 11.595 5.375 -20.985 1.00 96.56 187 LEU A C 1
ATOM 1532 O O . LEU A 1 187 ? 12.058 5.168 -22.105 1.00 96.56 187 LEU A O 1
ATOM 1536 N N . LYS A 1 188 ? 11.461 6.612 -20.479 1.00 96.44 188 LYS A N 1
ATOM 1537 C CA . LYS A 1 188 ? 11.830 7.822 -21.226 1.00 96.44 188 LYS A CA 1
ATOM 1538 C C . LYS A 1 188 ? 13.324 7.850 -21.583 1.00 96.44 188 LYS A C 1
ATOM 1540 O O . LYS A 1 188 ? 13.650 8.018 -22.750 1.00 96.44 188 LYS A O 1
ATOM 1545 N N . VAL A 1 189 ? 14.222 7.639 -20.616 1.00 96.44 189 VAL A N 1
ATOM 1546 C CA . VAL A 1 189 ? 15.678 7.699 -20.859 1.00 96.44 189 VAL A CA 1
ATOM 1547 C C . VAL A 1 189 ? 16.126 6.620 -21.846 1.00 96.44 189 VAL A C 1
ATOM 1549 O O . VAL A 1 189 ? 16.953 6.898 -22.706 1.00 96.44 189 VAL A O 1
ATOM 1552 N N . TYR A 1 190 ? 15.557 5.409 -21.777 1.00 95.81 190 TYR A N 1
ATOM 1553 C CA . TYR A 1 190 ? 15.829 4.365 -22.772 1.00 95.81 190 TYR A CA 1
ATOM 1554 C C . TYR A 1 190 ? 15.440 4.824 -24.184 1.00 95.81 190 TYR A C 1
ATOM 1556 O O . TYR A 1 190 ? 16.237 4.697 -25.115 1.00 95.81 190 TYR A O 1
ATOM 1564 N N . TRP A 1 191 ? 14.240 5.393 -24.338 1.00 94.88 191 TRP A N 1
ATOM 1565 C CA . TRP A 1 191 ? 13.760 5.942 -25.607 1.00 94.88 191 TRP A CA 1
ATOM 1566 C C . TRP A 1 191 ? 14.657 7.070 -26.131 1.00 94.88 191 TRP A C 1
ATOM 1568 O O . TRP A 1 191 ? 15.058 7.017 -27.290 1.00 94.88 191 TRP A O 1
ATOM 1578 N N . GLU A 1 192 ? 15.052 8.018 -25.277 1.00 94.12 192 GLU A N 1
ATOM 1579 C CA . GLU A 1 192 ? 15.984 9.095 -25.641 1.00 94.12 192 GLU A CA 1
ATOM 1580 C C . GLU A 1 192 ? 17.331 8.528 -26.120 1.00 94.12 192 GLU A C 1
ATOM 1582 O O . GLU A 1 192 ? 17.779 8.882 -27.205 1.00 94.12 192 GLU A O 1
ATOM 1587 N N . THR A 1 193 ? 17.939 7.580 -25.394 1.00 93.25 193 THR A N 1
ATOM 1588 C CA . THR A 1 193 ? 19.212 6.971 -25.828 1.00 93.25 193 THR A CA 1
ATOM 1589 C C . THR A 1 193 ? 19.097 6.185 -27.136 1.00 93.25 193 THR A C 1
ATOM 1591 O O . THR A 1 193 ? 19.990 6.258 -27.966 1.00 93.25 193 THR A O 1
ATOM 1594 N N . THR A 1 194 ? 17.992 5.467 -27.360 1.00 89.00 194 THR A N 1
ATOM 1595 C CA . THR A 1 194 ? 17.847 4.569 -28.525 1.00 89.00 194 THR A CA 1
ATOM 1596 C C . THR A 1 194 ? 17.330 5.249 -29.792 1.00 89.00 194 THR A C 1
ATOM 1598 O O . THR A 1 194 ? 17.404 4.646 -30.855 1.00 89.00 194 THR A O 1
ATOM 1601 N N . ASN A 1 195 ? 16.810 6.479 -29.706 1.00 76.12 195 ASN A N 1
ATOM 1602 C CA . ASN A 1 195 ? 16.295 7.237 -30.859 1.00 76.12 195 ASN A CA 1
ATOM 1603 C C . ASN A 1 195 ? 17.156 8.472 -31.194 1.00 76.12 195 ASN A C 1
ATOM 1605 O O . ASN A 1 195 ? 16.790 9.239 -32.076 1.00 76.12 195 ASN A O 1
ATOM 1609 N N . VAL A 1 196 ? 18.285 8.662 -30.499 1.00 61.66 196 VAL A N 1
ATOM 1610 C CA . VAL A 1 196 ? 19.353 9.622 -30.856 1.00 61.66 196 VAL A CA 1
ATOM 1611 C C . VAL A 1 196 ? 20.519 8.922 -31.583 1.00 61.66 196 VAL A C 1
ATOM 1613 O O . VAL A 1 196 ? 21.356 9.580 -32.191 1.00 61.66 196 VAL A O 1
ATOM 1616 N N . GLU A 1 197 ? 20.550 7.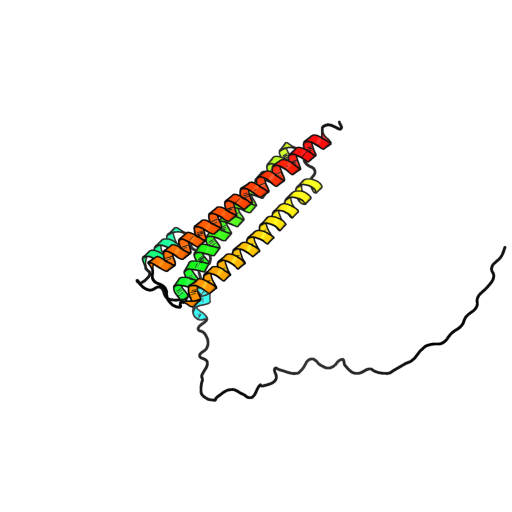585 -31.576 1.00 50.84 197 GLU A N 1
ATOM 1617 C CA . GLU A 1 197 ? 21.509 6.741 -32.313 1.00 50.84 197 GLU A CA 1
ATOM 1618 C C . GLU A 1 197 ? 20.969 6.267 -33.690 1.00 50.84 197 GLU A C 1
ATOM 1620 O O . GLU A 1 197 ? 21.479 5.296 -34.252 1.00 50.84 197 GLU A O 1
ATOM 1625 N N . MET A 1 198 ? 19.937 6.936 -34.233 1.00 46.47 198 MET A N 1
ATOM 1626 C CA . MET A 1 198 ? 19.315 6.683 -35.550 1.00 46.47 198 MET A CA 1
ATOM 1627 C C . MET A 1 198 ? 19.077 7.983 -36.326 1.00 46.47 198 MET A C 1
ATOM 1629 O O . MET A 1 198 ? 19.222 7.932 -37.566 1.00 46.47 198 MET A O 1
#

pLDDT: mean 80.45, std 23.85, range [30.55, 98.44]

InterPro domains:
  IPR006526 Exported protein, PHISTa/b/c, conserved domain, Plasmodium [TIGR01639] (49-106)
  IPR019111 Plasmodium RESA, N-terminal [PF09687] (55-179)
  IPR044885 Plasmodium RESA, N-terminal helical domain superfamily [G3DSA:6.10.280.180] (56-198)

Radius of gyration: 30.22 Å; chains: 1; bounding box: 81×58×72 Å